Protein AF-A0A0H5Q488-F1 (afdb_monomer)

pLDDT: mean 72.68, std 21.48, range [20.7, 97.75]

Mean predicted aligned error: 10.8 Å

Foldseek 3Di:
DDDDPWQQQFDWAFKPDPPPCPPVPVFQVCLVLVLCVVVVHPVNPFAFPDKIKGKWAQPAFFWDWASAWAAWADWDKDAADAAADFDWAFDPPDPVRDTHTPPVDSDGDPDRCQQSRAIKIWTWGQHPLGIKIKIKTAHHNFRAKDAPDDHGDTDHTGHTGIGGPGHTIMMMMIDGSQQQKDFPGDGPDTDHTSDGGIGTDGPDD

Solv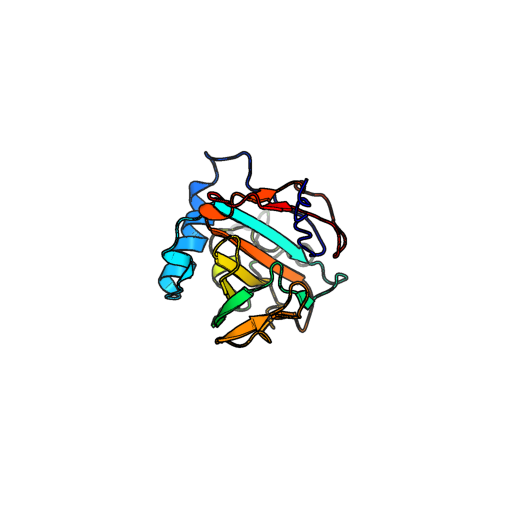ent-accessible surface area (backbone atoms only — not comparable to full-atom values): 11351 Å² total; per-residue (Å²): 144,80,84,84,79,78,47,62,32,46,53,52,33,30,27,49,59,77,80,84,47,93,82,77,47,74,54,62,56,48,51,49,42,50,44,31,44,74,70,68,42,77,72,50,75,54,65,70,61,55,58,41,41,26,51,36,54,65,88,52,82,51,64,42,42,30,59,56,40,28,36,23,75,40,48,51,78,44,88,43,54,77,54,65,51,68,64,64,43,75,44,87,90,46,93,81,70,48,62,44,68,54,92,89,60,83,47,74,58,96,48,91,55,55,64,76,38,19,20,30,36,40,38,29,30,46,29,94,46,38,47,38,38,40,30,48,30,24,35,41,90,25,40,57,69,47,73,67,46,54,59,76,41,74,43,55,57,63,39,72,34,30,35,42,84,54,55,31,34,38,36,39,38,39,36,29,43,54,15,42,68,48,72,71,50,45,64,86,42,76,40,55,58,70,40,66,38,35,37,60,56,47,75,84,123

Organism: NCBI:txid198431

Nearest PDB structures (foldseek):
  8err-assembly1_B  TM=1.640E-01  e=9.516E-01  Severe acute respiratory syndrome coronavirus 2
  4ktp-assembly1_B  TM=2.317E-01  e=6.496E+00  [Bacillus] selenitireducens MLS10
  7wp9-assembly1_C  TM=1.657E-01  e=5.838E+00  Severe acute respiratory syndrome coronavirus 2

Secondary structure (DSSP, 8-state):
---------B--S-EEE--S-TTTTTTHHHHHHHHHHHTT-GGGGS-EEEEEEEEE-TTS--EEE-SS-EEEEEEEEE---------EEE-TT-TT--EEE-TT--PPP--TTHHHHS-EEEEEEEETTEEEEEEEEEBTTB--EEE---TT-EE-TT-EEEEESSS-EEEEEEEEGGG-EEE---TT----TT-B-EEE--TT-

InterPro domains:
  IPR003817 Phosphatidylserine decarboxylase-related [PF02666] (52-198)
  IPR003817 Phosphatidylserine decarboxylase-related [PTHR10067] (55-197)

Radius of gyration: 18.46 Å; Cα contacts (8 Å, |Δi|>4): 484; chains: 1; bounding box: 44×33×68 Å

Structure (mmCIF, N/CA/C/O backbone):
data_AF-A0A0H5Q488-F1
#
_entry.id   AF-A0A0H5Q488-F1
#
loop_
_atom_site.group_PDB
_atom_site.id
_atom_site.type_symbol
_atom_site.label_atom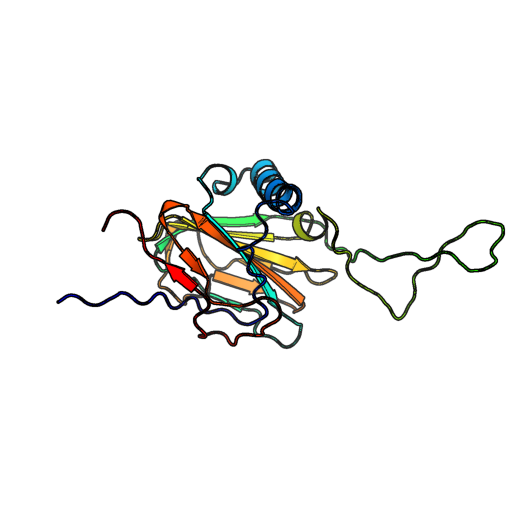_id
_atom_site.label_alt_id
_atom_site.label_comp_id
_atom_site.label_asym_id
_atom_site.label_entity_id
_atom_site.label_seq_id
_atom_site.pdbx_PDB_ins_code
_atom_site.Cartn_x
_atom_site.Cartn_y
_atom_site.Cartn_z
_atom_site.occupancy
_atom_site.B_iso_or_equiv
_atom_site.auth_seq_id
_atom_site.auth_comp_id
_atom_site.auth_asym_id
_atom_site.auth_atom_id
_atom_site.pdbx_PDB_model_num
ATOM 1 N N . MET A 1 1 ? -15.446 20.989 25.812 1.00 24.41 1 MET A N 1
ATOM 2 C CA . MET A 1 1 ? -14.009 21.108 25.487 1.00 24.41 1 MET A CA 1
ATOM 3 C C . MET A 1 1 ? -13.495 19.694 25.238 1.00 24.41 1 MET A C 1
ATOM 5 O O . MET A 1 1 ? -13.008 19.057 26.157 1.00 24.41 1 MET A O 1
ATOM 9 N N . PHE A 1 2 ? -13.768 19.142 24.051 1.00 20.70 2 PHE A N 1
ATOM 10 C CA . PHE A 1 2 ? -13.501 17.738 23.714 1.00 20.70 2 PHE A CA 1
ATOM 11 C C . PHE A 1 2 ? -12.394 17.661 22.657 1.00 20.70 2 PHE A C 1
ATOM 13 O O . PHE A 1 2 ? -12.350 18.470 21.735 1.00 20.70 2 PHE A O 1
ATOM 20 N N . PHE A 1 3 ? -11.462 16.740 22.887 1.00 21.50 3 PHE A N 1
ATOM 21 C CA . PHE A 1 3 ? -10.182 16.585 22.203 1.00 21.50 3 PHE A CA 1
ATOM 22 C C . PHE A 1 3 ? -10.328 16.334 20.695 1.00 21.50 3 PHE A C 1
ATOM 24 O O . PHE A 1 3 ? -11.016 15.405 20.280 1.00 21.50 3 PHE A O 1
ATOM 31 N N . LEU A 1 4 ? -9.600 17.125 19.895 1.00 23.78 4 LEU A N 1
ATOM 32 C CA . LEU A 1 4 ? -9.320 16.859 18.485 1.00 23.78 4 LEU A CA 1
ATOM 33 C C . LEU A 1 4 ? -8.676 15.471 18.348 1.00 23.78 4 LEU A C 1
ATOM 35 O O . LEU A 1 4 ? -7.582 15.243 18.868 1.00 23.78 4 LEU A O 1
ATOM 39 N N . SER A 1 5 ? -9.315 14.555 17.622 1.00 23.61 5 SER A N 1
ATOM 40 C CA . SER A 1 5 ? -8.691 13.290 17.241 1.00 23.61 5 SER A CA 1
ATOM 41 C C . SER A 1 5 ? -7.715 13.542 16.084 1.00 23.61 5 SER A C 1
ATOM 43 O O . SER A 1 5 ? -8.064 13.614 14.909 1.00 23.61 5 SER A O 1
ATOM 45 N N . SER A 1 6 ? -6.444 13.747 16.420 1.00 23.75 6 SER A N 1
ATOM 46 C CA . SER A 1 6 ? -5.366 13.889 15.446 1.00 23.75 6 SER A CA 1
ATOM 47 C C . SER A 1 6 ? -5.153 12.569 14.692 1.00 23.75 6 SER A C 1
ATOM 49 O O . SER A 1 6 ? -4.763 11.537 15.243 1.00 23.75 6 SER A O 1
ATOM 51 N N . LEU A 1 7 ? -5.414 12.587 13.384 1.00 34.00 7 LEU A N 1
ATOM 52 C CA . LEU A 1 7 ? -5.139 11.461 12.499 1.00 34.00 7 LEU A CA 1
ATOM 53 C C . LEU A 1 7 ? -3.638 11.380 12.171 1.00 34.00 7 LEU A C 1
ATOM 55 O O . LEU A 1 7 ? -3.122 12.099 11.330 1.00 34.00 7 LEU A O 1
ATOM 59 N N . PHE A 1 8 ? -2.927 10.470 12.828 1.00 27.81 8 PHE A N 1
ATOM 60 C CA . PHE A 1 8 ? -1.560 10.045 12.472 1.00 27.81 8 PHE A CA 1
ATOM 61 C C . PHE A 1 8 ? -1.525 8.975 11.356 1.00 27.81 8 PHE A C 1
ATOM 63 O O . PHE A 1 8 ? -1.484 7.800 11.685 1.00 27.81 8 PHE A O 1
ATOM 70 N N . LEU A 1 9 ? -1.598 9.292 10.064 1.00 29.55 9 LEU A N 1
ATOM 71 C CA . LEU A 1 9 ? -1.283 8.266 9.048 1.00 29.55 9 LEU A CA 1
ATOM 72 C C . LEU A 1 9 ? 0.229 7.980 9.081 1.00 29.55 9 LEU A C 1
ATOM 74 O O . LEU A 1 9 ? 1.002 8.929 8.997 1.00 29.55 9 LEU A O 1
ATOM 78 N N . SER A 1 10 ? 0.637 6.718 9.239 1.00 26.69 10 SER A N 1
ATOM 79 C CA . SER A 1 10 ? 2.032 6.295 9.438 1.00 26.69 10 SER A CA 1
ATOM 80 C C . SER A 1 10 ? 2.568 5.514 8.232 1.00 26.69 10 SER A C 1
ATOM 82 O O . SER A 1 10 ? 2.325 4.314 8.155 1.00 26.69 10 SER A O 1
ATOM 84 N N . VAL A 1 11 ? 3.312 6.142 7.312 1.00 29.33 11 VAL A N 1
ATOM 85 C CA . VAL A 1 11 ? 4.014 5.430 6.214 1.00 29.33 11 VAL A CA 1
ATOM 86 C C . VAL A 1 11 ? 5.300 6.189 5.812 1.00 29.33 11 VAL A C 1
ATOM 88 O O . VAL A 1 11 ? 5.336 7.412 5.943 1.00 29.33 11 VAL A O 1
ATOM 91 N N . PHE A 1 12 ? 6.358 5.462 5.409 1.00 31.30 12 PHE A N 1
ATOM 92 C CA . PHE A 1 12 ? 7.650 5.982 4.916 1.00 31.30 12 PHE A CA 1
ATOM 93 C C . PHE A 1 12 ? 7.558 6.347 3.406 1.00 31.30 12 PHE A C 1
ATOM 95 O O . PHE A 1 12 ? 6.913 5.631 2.653 1.00 31.30 12 PHE A O 1
ATOM 102 N N . SER A 1 13 ? 8.265 7.399 2.980 1.00 30.00 13 SER A N 1
ATOM 103 C CA . SER A 1 13 ? 8.618 7.818 1.609 1.00 30.00 13 SER A CA 1
ATOM 104 C C . SER A 1 13 ? 7.598 8.589 0.729 1.00 30.00 13 SER A C 1
ATOM 106 O O . SER A 1 13 ? 6.406 8.709 1.024 1.00 30.00 13 SER A O 1
ATOM 108 N N . CYS A 1 14 ? 8.192 9.239 -0.286 1.00 27.12 14 CYS A N 1
ATOM 109 C CA . CYS A 1 14 ? 7.763 10.302 -1.202 1.00 27.12 14 CYS A CA 1
ATOM 110 C C . CYS A 1 14 ? 6.257 10.391 -1.429 1.00 27.12 14 CYS A C 1
ATOM 112 O O . CYS A 1 14 ? 5.669 9.499 -2.027 1.00 27.12 14 CYS A O 1
ATOM 114 N N . VAL A 1 15 ? 5.638 11.494 -0.997 1.00 29.69 15 VAL A N 1
ATOM 115 C CA . VAL A 1 15 ? 4.202 11.679 -1.211 1.00 29.69 15 VAL A CA 1
ATOM 116 C C . VAL A 1 15 ? 3.940 12.457 -2.483 1.00 29.69 15 VAL A C 1
ATOM 118 O O . VAL A 1 15 ? 4.006 13.683 -2.477 1.00 29.69 15 VAL A O 1
ATOM 121 N N . LEU A 1 16 ? 3.537 11.783 -3.555 1.00 32.12 16 LEU A N 1
ATOM 122 C CA . LEU A 1 16 ? 2.935 12.465 -4.698 1.00 32.12 16 LEU A CA 1
ATOM 123 C C . LEU A 1 16 ? 1.525 12.934 -4.305 1.00 32.12 16 LEU A C 1
ATOM 125 O O . LEU A 1 16 ? 0.539 12.202 -4.357 1.00 32.12 16 LEU A O 1
ATOM 129 N N . LEU A 1 17 ? 1.427 14.189 -3.851 1.00 30.36 17 LEU A N 1
ATOM 130 C CA . LEU A 1 17 ? 0.141 14.824 -3.572 1.00 30.36 17 LEU A CA 1
ATOM 131 C C . LEU A 1 17 ? -0.586 15.151 -4.877 1.00 30.36 17 LEU A C 1
ATOM 133 O O . LEU A 1 17 ? -0.299 16.150 -5.541 1.00 30.36 17 LEU A O 1
ATOM 137 N N . PHE A 1 18 ? -1.627 14.388 -5.187 1.00 35.78 18 PHE A N 1
ATOM 138 C CA . PHE A 1 18 ? -2.555 14.681 -6.280 1.00 35.78 18 PHE A CA 1
ATOM 139 C C . PHE A 1 18 ? -3.565 15.777 -5.911 1.00 35.78 18 PHE A C 1
ATOM 141 O O . PHE A 1 18 ? -4.774 15.603 -6.047 1.00 35.78 18 PHE A O 1
ATOM 148 N N . ARG A 1 19 ? -3.092 16.922 -5.402 1.00 26.05 19 ARG A N 1
ATOM 149 C CA . ARG A 1 19 ? -3.978 17.971 -4.865 1.00 26.05 19 ARG A CA 1
ATOM 150 C C . ARG A 1 19 ? -4.041 19.275 -5.662 1.00 26.05 19 ARG A C 1
ATOM 152 O O . ARG A 1 19 ? -4.721 20.192 -5.221 1.00 26.05 19 ARG A O 1
ATOM 159 N N . ALA A 1 20 ? -3.424 19.363 -6.844 1.00 22.80 20 ALA A N 1
ATOM 160 C CA . ALA A 1 20 ? -3.440 20.612 -7.622 1.00 22.80 20 ALA A CA 1
ATOM 161 C C . ALA A 1 20 ? -3.495 20.473 -9.157 1.00 22.80 20 ALA A C 1
ATOM 163 O O . ALA A 1 20 ? -3.152 21.420 -9.858 1.00 22.80 20 ALA A O 1
ATOM 164 N N . LEU A 1 21 ? -3.940 19.343 -9.718 1.00 23.78 21 LEU A N 1
ATOM 165 C CA . LEU A 1 21 ? -4.041 19.205 -11.180 1.00 23.78 21 LEU A CA 1
ATOM 166 C C . LEU A 1 21 ? -5.320 18.504 -11.640 1.00 23.78 21 LEU A C 1
ATOM 168 O O . LEU A 1 21 ? -5.279 17.539 -12.396 1.00 23.78 21 LEU A O 1
ATOM 172 N N . TYR A 1 22 ? -6.472 19.056 -11.256 1.00 27.47 22 TYR A N 1
ATOM 173 C CA . TYR A 1 22 ? -7.802 18.632 -11.725 1.00 27.47 22 TYR A CA 1
ATOM 174 C C . TYR A 1 22 ? -7.916 18.517 -13.270 1.00 27.47 22 TYR A C 1
ATOM 176 O O . TYR A 1 22 ? -8.850 17.910 -13.771 1.00 27.47 22 TYR A O 1
ATOM 184 N N . PHE A 1 23 ? -6.954 19.055 -14.037 1.00 22.61 23 PHE A N 1
ATOM 185 C CA . PHE A 1 23 ? -6.957 19.067 -15.503 1.00 22.61 23 PHE A CA 1
ATOM 186 C C . PHE A 1 23 ? -6.014 18.058 -16.200 1.00 22.61 23 PHE A C 1
ATOM 188 O O . PHE A 1 23 ? -6.245 17.720 -17.356 1.00 22.61 23 PHE A O 1
ATOM 195 N N . ARG A 1 24 ? -4.968 17.533 -15.538 1.00 24.86 24 ARG A N 1
ATOM 196 C CA . ARG A 1 24 ? -4.054 16.509 -16.126 1.00 24.86 24 ARG A CA 1
ATOM 197 C C . ARG A 1 24 ? -4.312 15.102 -15.571 1.00 24.86 24 ARG A C 1
ATOM 199 O O . ARG A 1 24 ? -3.727 14.134 -16.042 1.00 24.86 24 ARG A O 1
ATOM 206 N N . LEU A 1 25 ? -5.221 15.009 -14.598 1.00 34.25 25 LEU A N 1
ATOM 207 C CA . LEU A 1 25 ? -5.552 13.832 -13.791 1.00 34.25 25 LEU A CA 1
ATOM 208 C C . LEU A 1 25 ? -6.565 12.855 -14.421 1.00 34.25 25 LEU A C 1
ATOM 210 O O . LEU A 1 25 ? -6.804 11.795 -13.852 1.00 34.25 25 LEU A O 1
ATOM 214 N N . ASN A 1 26 ? -7.119 13.144 -15.602 1.00 33.56 26 ASN A N 1
ATOM 215 C CA . ASN A 1 26 ? -8.151 12.294 -16.216 1.00 33.56 26 ASN A CA 1
ATOM 216 C C . ASN A 1 26 ? -7.654 10.952 -16.786 1.00 33.56 26 ASN A C 1
ATOM 218 O O . ASN A 1 26 ? -8.478 10.181 -17.252 1.00 33.56 26 ASN A O 1
ATOM 222 N N . ARG A 1 27 ? -6.351 10.639 -16.803 1.00 35.88 27 ARG A N 1
ATOM 223 C CA . ARG A 1 27 ? -5.883 9.333 -17.317 1.00 35.88 27 ARG A CA 1
ATOM 224 C C . ARG A 1 27 ? -5.583 8.329 -16.208 1.00 35.88 27 ARG A C 1
ATOM 226 O O . ARG A 1 27 ? -6.229 7.294 -16.159 1.00 35.88 27 ARG A O 1
ATOM 233 N N . HIS A 1 28 ? -4.680 8.628 -15.278 1.00 42.34 28 HIS A N 1
ATOM 234 C CA . HIS A 1 28 ? -4.239 7.639 -14.279 1.00 42.34 28 HIS A CA 1
ATOM 235 C C . HIS A 1 28 ? -5.328 7.248 -13.264 1.00 42.34 28 HIS A C 1
ATOM 237 O O . HIS A 1 28 ? -5.434 6.080 -12.912 1.00 42.34 28 HIS A O 1
ATOM 243 N N . VAL A 1 29 ? -6.194 8.184 -12.853 1.00 47.06 29 VAL A N 1
ATOM 244 C CA . VAL A 1 29 ? -7.329 7.875 -11.958 1.00 47.06 29 VAL A CA 1
ATOM 245 C C . VAL A 1 29 ? -8.403 7.062 -12.676 1.00 47.06 29 VAL A C 1
ATOM 247 O O . VAL A 1 29 ? -8.980 6.163 -12.069 1.00 47.06 29 VAL A O 1
ATOM 250 N N . CYS A 1 30 ? -8.642 7.333 -13.964 1.00 44.22 30 CYS A N 1
ATOM 251 C CA . CYS A 1 30 ? -9.503 6.486 -14.785 1.00 44.22 30 CYS A CA 1
ATOM 252 C C . CYS A 1 30 ? -8.921 5.078 -14.877 1.00 44.22 30 CYS A C 1
ATOM 254 O O . CYS A 1 30 ? -9.634 4.142 -14.577 1.00 44.22 30 CYS A O 1
ATOM 256 N N . HIS A 1 31 ? -7.617 4.918 -15.119 1.00 55.94 31 HIS A N 1
ATOM 257 C CA . HIS A 1 31 ? -6.995 3.591 -15.149 1.00 55.94 31 HIS A CA 1
ATOM 258 C C . HIS A 1 31 ? -7.022 2.857 -13.802 1.00 55.94 31 HIS A C 1
ATOM 260 O O . HIS A 1 31 ? -7.235 1.648 -13.800 1.00 55.94 31 HIS A O 1
ATOM 266 N N . LEU A 1 32 ? -6.876 3.551 -12.665 1.00 59.91 32 LEU A N 1
ATOM 267 C CA . LEU A 1 32 ? -7.067 2.938 -11.347 1.00 59.91 32 LEU A CA 1
ATOM 268 C C . LEU A 1 32 ? -8.525 2.504 -11.158 1.00 59.91 32 LEU A C 1
ATOM 270 O O . LEU A 1 32 ? -8.770 1.365 -10.784 1.00 59.91 32 LEU A O 1
ATOM 274 N N . ALA A 1 33 ? -9.495 3.378 -11.434 1.00 59.56 33 ALA A N 1
ATOM 275 C CA . ALA A 1 33 ? -10.915 3.050 -11.319 1.00 59.56 33 ALA A CA 1
ATOM 276 C C . ALA A 1 33 ? -11.326 1.923 -12.283 1.00 59.56 33 ALA A C 1
ATOM 278 O O . ALA A 1 33 ? -12.043 1.015 -11.875 1.00 59.56 33 ALA A O 1
ATOM 279 N N . ASP A 1 34 ? -10.820 1.935 -13.515 1.00 58.56 34 ASP A N 1
ATOM 280 C CA . ASP A 1 34 ? -11.044 0.922 -14.547 1.00 58.56 34 ASP A CA 1
ATOM 281 C C . ASP A 1 34 ? -10.389 -0.408 -14.160 1.00 58.56 34 ASP A C 1
ATOM 283 O O . ASP A 1 34 ? -11.016 -1.455 -14.296 1.00 58.56 34 ASP A O 1
ATOM 287 N N . SER A 1 35 ? -9.166 -0.387 -13.614 1.00 63.53 35 SER A N 1
ATOM 288 C CA . SER A 1 35 ? -8.490 -1.577 -13.079 1.00 63.53 35 SER A CA 1
ATOM 289 C C . SER A 1 35 ? -9.260 -2.149 -11.896 1.00 63.53 35 SER A C 1
ATOM 291 O O . SER A 1 35 ? -9.555 -3.337 -11.866 1.00 63.53 35 SER A O 1
ATOM 293 N N . LEU A 1 36 ? -9.646 -1.305 -10.940 1.00 65.88 36 LEU A N 1
ATOM 294 C CA . LEU A 1 36 ? -10.456 -1.684 -9.786 1.00 65.88 36 LEU A CA 1
ATOM 295 C C . LEU A 1 36 ? -11.827 -2.232 -10.204 1.00 65.88 36 LEU A C 1
ATOM 297 O O . LEU A 1 36 ? -12.353 -3.135 -9.547 1.00 65.88 36 LEU A O 1
ATOM 301 N N . HIS A 1 37 ? -12.408 -1.697 -11.280 1.00 61.72 37 HIS A N 1
ATOM 302 C CA . HIS A 1 37 ? -13.666 -2.161 -11.853 1.00 61.72 37 HIS A CA 1
ATOM 303 C C . HIS A 1 37 ? -13.495 -3.517 -12.549 1.00 61.72 37 HIS A C 1
ATOM 305 O O . HIS A 1 37 ? -14.277 -4.434 -12.296 1.00 61.72 37 HIS A O 1
ATOM 311 N N . ALA A 1 38 ? -12.441 -3.680 -13.354 1.00 60.44 38 ALA A N 1
ATOM 312 C CA . ALA A 1 38 ? -12.072 -4.944 -13.990 1.00 60.44 38 ALA A CA 1
ATOM 313 C C . ALA A 1 38 ? -11.799 -6.042 -12.948 1.00 60.44 38 ALA A C 1
ATOM 315 O O . ALA A 1 38 ? -12.270 -7.172 -13.091 1.00 60.44 38 ALA A O 1
ATOM 316 N N . ASP A 1 39 ? -11.147 -5.677 -11.845 1.00 63.28 39 ASP A N 1
ATOM 317 C CA . ASP A 1 39 ? -10.852 -6.555 -10.714 1.00 63.28 39 ASP A CA 1
ATOM 318 C C . ASP A 1 39 ? -12.083 -6.819 -9.821 1.00 63.28 39 ASP A C 1
ATOM 320 O O . ASP A 1 39 ? -11.984 -7.576 -8.850 1.00 63.28 39 ASP A O 1
ATOM 324 N N . ARG A 1 40 ? -13.252 -6.234 -10.141 1.00 62.97 40 ARG A N 1
ATOM 325 C CA . ARG A 1 40 ? -14.534 -6.345 -9.410 1.00 62.97 40 ARG A CA 1
ATOM 326 C C . ARG A 1 40 ? -14.430 -5.975 -7.928 1.00 62.97 40 ARG A C 1
ATOM 328 O O . ARG A 1 40 ? -14.973 -6.661 -7.065 1.00 62.97 40 ARG A O 1
ATOM 335 N N . THR A 1 41 ? -13.680 -4.925 -7.627 1.00 60.91 41 THR A N 1
ATOM 336 C CA . THR A 1 41 ? -13.461 -4.447 -6.255 1.00 60.91 41 THR A CA 1
ATOM 337 C C . THR A 1 41 ? -14.615 -3.555 -5.795 1.00 60.91 41 THR A C 1
ATOM 339 O O . THR A 1 41 ? -15.201 -2.823 -6.597 1.00 60.91 41 THR A O 1
ATOM 342 N N . GLU A 1 42 ? -14.912 -3.538 -4.491 1.00 58.41 42 GLU A N 1
ATOM 343 C CA . GLU A 1 42 ? -15.874 -2.565 -3.946 1.00 58.41 42 GLU A CA 1
ATOM 344 C C . GLU A 1 42 ? -15.345 -1.118 -4.025 1.00 58.41 42 GLU A C 1
ATOM 346 O O . GLU A 1 42 ? -16.116 -0.166 -3.906 1.00 58.41 42 GLU A O 1
ATOM 351 N N . VAL A 1 43 ? -14.041 -0.936 -4.271 1.00 55.91 43 VAL A N 1
ATOM 352 C CA . VAL A 1 43 ? -13.390 0.375 -4.433 1.00 55.91 43 VAL A CA 1
ATOM 353 C C . VAL A 1 43 ? -13.857 1.118 -5.677 1.00 55.91 43 VAL A C 1
ATOM 355 O O . VAL A 1 43 ? -13.959 2.342 -5.652 1.00 55.91 43 VAL A O 1
ATOM 358 N N . ALA A 1 44 ? -14.241 0.396 -6.730 1.00 51.81 44 ALA A N 1
ATOM 359 C CA . ALA A 1 44 ? -14.734 0.998 -7.965 1.00 51.81 44 ALA A CA 1
ATOM 360 C C . ALA A 1 44 ? -16.086 1.724 -7.813 1.00 51.81 44 ALA A C 1
ATOM 362 O O . ALA A 1 44 ? -16.481 2.468 -8.709 1.00 51.81 44 ALA A O 1
ATOM 363 N N . VAL A 1 45 ? -16.819 1.497 -6.714 1.00 50.03 45 VAL A N 1
ATOM 364 C CA . VAL A 1 45 ? -18.229 1.906 -6.582 1.00 50.03 45 VAL A CA 1
ATOM 365 C C . VAL A 1 45 ? -18.505 2.954 -5.502 1.00 50.03 45 VAL A C 1
ATOM 367 O O . VAL A 1 45 ? -19.635 3.436 -5.430 1.00 50.03 45 VAL A O 1
ATOM 370 N N . PHE A 1 46 ? -17.527 3.357 -4.680 1.00 60.84 46 PHE A N 1
ATOM 371 C CA . PHE A 1 46 ? -17.742 4.412 -3.677 1.00 60.84 46 PHE A CA 1
ATOM 372 C C . PHE A 1 46 ? -17.142 5.768 -4.092 1.00 60.84 46 PHE A C 1
ATOM 374 O O . PHE A 1 46 ? -16.100 5.815 -4.744 1.00 60.84 46 PHE A O 1
ATOM 381 N N . PRO A 1 47 ? -17.788 6.902 -3.744 1.00 56.69 47 PRO A N 1
ATOM 382 C CA . PRO A 1 47 ? -17.371 8.223 -4.205 1.00 56.69 47 PRO A CA 1
ATOM 383 C C . PRO A 1 47 ? -15.990 8.586 -3.652 1.00 56.69 47 PRO A C 1
ATOM 385 O O . PRO A 1 47 ? -15.827 8.810 -2.452 1.00 56.69 47 PRO A O 1
ATOM 388 N N . LEU A 1 48 ? -15.000 8.678 -4.539 1.00 59.88 48 LEU A N 1
ATOM 389 C CA . LEU A 1 48 ? -13.611 8.956 -4.182 1.00 59.88 48 LEU A CA 1
ATOM 390 C C . LEU A 1 48 ? -13.396 10.441 -3.857 1.00 59.88 48 LEU A C 1
ATOM 392 O O . LEU A 1 48 ? -13.896 11.325 -4.567 1.00 59.88 48 LEU A O 1
ATOM 396 N N . LEU A 1 49 ? -12.646 10.714 -2.784 1.00 56.34 49 LEU A N 1
ATOM 397 C CA . LEU A 1 49 ? -12.131 12.051 -2.471 1.00 56.34 49 LEU A CA 1
ATOM 398 C C . LEU A 1 49 ? -10.840 12.350 -3.234 1.00 56.34 49 LEU A C 1
ATOM 400 O O . LEU A 1 49 ? -10.652 13.455 -3.735 1.00 56.34 49 LEU A O 1
ATOM 404 N N . GLY A 1 50 ? -9.942 11.366 -3.258 1.00 61.19 50 GLY A N 1
ATOM 405 C CA . GLY A 1 50 ? -8.579 11.477 -3.759 1.00 61.19 50 GLY A CA 1
ATOM 406 C C . GLY A 1 50 ? -7.745 10.257 -3.368 1.00 61.19 50 GLY A C 1
ATOM 407 O O . GLY A 1 50 ? -8.174 9.444 -2.542 1.00 61.19 50 GLY A O 1
ATOM 408 N N . ALA A 1 51 ? -6.563 10.154 -3.971 1.00 62.88 51 ALA A N 1
ATOM 409 C CA . ALA A 1 51 ? -5.592 9.104 -3.707 1.00 62.88 51 ALA A CA 1
ATOM 410 C C . ALA A 1 51 ? -4.233 9.697 -3.316 1.00 62.88 51 ALA A C 1
ATOM 412 O O . ALA A 1 51 ? -3.910 10.831 -3.685 1.00 62.88 51 ALA A O 1
ATOM 413 N N . VAL A 1 52 ? -3.464 8.931 -2.554 1.00 69.31 52 VAL A N 1
ATOM 414 C CA . VAL A 1 52 ? -2.073 9.227 -2.216 1.00 69.31 52 VAL A CA 1
ATOM 415 C C . VAL A 1 52 ? -1.233 8.047 -2.654 1.00 69.31 52 VAL A C 1
ATOM 417 O O . VAL A 1 52 ? -1.581 6.918 -2.326 1.00 69.31 52 VAL A O 1
ATOM 420 N N . ASP A 1 53 ? -0.160 8.329 -3.376 1.00 70.19 53 ASP A N 1
ATOM 421 C CA . ASP A 1 53 ? 0.809 7.338 -3.820 1.00 70.19 53 ASP A CA 1
ATOM 422 C C . ASP A 1 53 ? 2.133 7.522 -3.063 1.00 70.19 53 ASP A C 1
ATOM 424 O O . ASP A 1 53 ? 2.546 8.658 -2.781 1.00 70.19 53 ASP A O 1
ATOM 428 N N . HIS A 1 54 ? 2.743 6.396 -2.701 1.00 69.88 54 HIS A N 1
ATOM 429 C CA . HIS A 1 54 ? 3.960 6.284 -1.915 1.00 69.88 54 HIS A CA 1
ATOM 430 C C . HIS A 1 54 ? 4.892 5.232 -2.505 1.00 69.88 54 HIS A C 1
ATOM 432 O O . HIS A 1 54 ? 4.620 4.036 -2.406 1.00 69.88 54 HIS A O 1
ATOM 438 N N . PHE A 1 55 ? 6.045 5.691 -2.978 1.00 77.44 55 PHE A N 1
ATOM 439 C CA . PHE A 1 55 ? 7.107 4.829 -3.480 1.00 77.44 55 PHE A CA 1
ATOM 440 C C . PHE A 1 55 ? 8.078 4.434 -2.366 1.00 77.44 55 PHE A C 1
ATOM 442 O O . PHE A 1 55 ? 8.691 5.303 -1.739 1.00 77.44 55 PHE A O 1
ATOM 449 N N . LEU A 1 56 ? 8.269 3.136 -2.145 1.00 71.31 56 LEU A N 1
ATOM 450 C CA . LEU A 1 56 ? 9.257 2.579 -1.223 1.00 71.31 56 LEU A CA 1
ATOM 451 C C . LEU A 1 56 ? 10.499 2.125 -1.988 1.00 71.31 56 LEU A C 1
ATOM 453 O O . LEU A 1 56 ? 10.471 1.132 -2.717 1.00 71.31 56 LEU A O 1
ATOM 457 N N . ASN A 1 57 ? 11.625 2.791 -1.743 1.00 77.12 57 ASN A N 1
ATOM 458 C CA . ASN A 1 57 ? 12.911 2.371 -2.275 1.00 77.12 57 ASN A CA 1
ATOM 459 C C . ASN A 1 57 ? 13.369 1.064 -1.606 1.00 77.12 57 ASN A C 1
ATOM 461 O O . ASN A 1 57 ? 12.981 0.713 -0.495 1.00 77.12 57 ASN A O 1
ATOM 465 N N . THR A 1 58 ? 14.268 0.348 -2.267 1.00 77.62 58 THR A N 1
ATOM 466 C CA . THR A 1 58 ? 14.899 -0.898 -1.810 1.00 77.62 58 THR A CA 1
ATOM 467 C C . THR A 1 58 ? 15.397 -0.883 -0.359 1.00 77.62 58 THR A C 1
ATOM 469 O O . THR A 1 58 ? 15.319 -1.907 0.313 1.00 77.62 58 THR A O 1
ATOM 472 N N . THR A 1 59 ? 15.873 0.258 0.145 1.00 80.69 59 THR A N 1
ATOM 473 C CA . THR A 1 59 ? 16.393 0.414 1.515 1.00 80.69 59 THR A CA 1
ATOM 474 C C . THR A 1 59 ? 15.341 0.786 2.560 1.00 80.69 59 THR A C 1
ATOM 476 O O . THR A 1 59 ? 15.675 0.868 3.742 1.00 80.69 59 THR A O 1
ATOM 479 N N . ASP A 1 60 ? 14.102 1.042 2.145 1.00 82.31 60 ASP A N 1
ATOM 480 C CA . ASP A 1 60 ? 13.035 1.493 3.036 1.00 82.31 60 ASP A CA 1
ATOM 481 C C . ASP A 1 60 ? 12.397 0.334 3.815 1.00 82.31 60 ASP A C 1
ATOM 483 O O . ASP A 1 60 ? 12.711 -0.845 3.642 1.00 82.31 60 ASP A O 1
ATOM 487 N N . TYR A 1 61 ? 11.494 0.675 4.731 1.00 85.62 61 TYR A N 1
ATOM 488 C CA . TYR A 1 61 ? 10.731 -0.304 5.493 1.00 85.62 61 TYR A CA 1
ATOM 489 C C . TYR A 1 61 ? 9.549 -0.835 4.670 1.00 85.62 61 TYR A C 1
ATOM 491 O O . TYR A 1 61 ? 8.577 -0.124 4.430 1.00 85.62 61 TYR A O 1
ATOM 499 N N . HIS A 1 62 ? 9.618 -2.112 4.288 1.00 88.19 62 HIS A N 1
ATOM 500 C CA . HIS A 1 62 ? 8.689 -2.771 3.354 1.00 88.19 62 HIS A CA 1
ATOM 501 C C . HIS A 1 62 ? 7.488 -3.463 4.010 1.00 88.19 62 HIS A C 1
ATOM 503 O O . HIS A 1 62 ? 6.913 -4.395 3.447 1.00 88.19 62 HIS A O 1
ATOM 509 N N . ARG A 1 63 ? 7.091 -3.038 5.213 1.00 89.56 63 ARG A N 1
ATOM 510 C CA . ARG A 1 63 ? 5.861 -3.518 5.862 1.00 89.56 63 ARG A CA 1
ATOM 511 C C . ARG A 1 63 ? 4.874 -2.376 6.011 1.00 89.56 63 ARG A C 1
ATOM 513 O O . ARG A 1 63 ? 5.234 -1.234 6.296 1.00 89.56 63 ARG A O 1
ATOM 520 N N . GLN A 1 64 ? 3.611 -2.706 5.820 1.00 90.56 64 GLN A N 1
ATOM 521 C CA . GLN A 1 64 ? 2.521 -1.756 5.748 1.00 90.56 64 GLN A CA 1
ATOM 522 C C . GLN A 1 64 ? 1.600 -1.961 6.933 1.00 90.56 64 GLN A C 1
ATOM 524 O O . GLN A 1 64 ? 1.305 -3.084 7.344 1.00 90.56 64 GLN A O 1
ATOM 529 N N . HIS A 1 65 ? 1.121 -0.845 7.462 1.00 92.56 65 HIS A N 1
ATOM 530 C CA . HIS A 1 65 ? 0.307 -0.819 8.662 1.00 92.56 65 HIS A CA 1
ATOM 531 C C . HIS A 1 65 ? -1.015 -0.108 8.395 1.00 92.56 65 HIS A C 1
ATOM 533 O O . HIS A 1 65 ? -1.101 0.779 7.544 1.00 92.56 65 HIS A O 1
ATOM 539 N N . ALA A 1 66 ? -2.050 -0.491 9.137 1.00 93.56 66 ALA A N 1
ATOM 540 C CA . ALA A 1 66 ? -3.388 0.048 9.026 1.00 93.56 66 ALA A CA 1
ATOM 541 C C . ALA A 1 66 ? -3.358 1.569 9.278 1.00 93.56 66 ALA A C 1
ATOM 543 O O . ALA A 1 66 ? -3.079 2.000 10.404 1.00 93.56 66 ALA A O 1
ATOM 544 N N . PRO A 1 67 ? -3.673 2.404 8.269 1.00 90.62 67 PRO A N 1
ATOM 545 C CA . PRO A 1 67 ? -3.625 3.862 8.404 1.00 90.62 67 PRO A CA 1
ATOM 546 C C . PRO A 1 67 ? -4.722 4.387 9.344 1.00 90.62 67 PRO A C 1
ATOM 548 O O . PRO A 1 67 ? -4.605 5.463 9.941 1.00 90.62 67 PRO A O 1
ATOM 551 N N . VAL A 1 68 ? -5.792 3.605 9.488 1.00 93.06 68 VAL A N 1
ATOM 552 C CA . VAL A 1 68 ? -6.961 3.872 10.318 1.00 93.06 68 VAL A CA 1
ATOM 553 C C . VAL A 1 68 ? -7.393 2.594 11.027 1.00 93.06 68 VAL A C 1
ATOM 555 O O . VAL A 1 68 ? -7.217 1.498 10.503 1.00 93.06 68 VAL A O 1
ATOM 558 N N . GLY A 1 69 ? -7.992 2.741 12.207 1.00 95.38 69 GLY A N 1
ATOM 559 C CA . GLY A 1 69 ? -8.668 1.630 12.872 1.00 95.38 69 GLY A CA 1
ATOM 560 C C . GLY A 1 69 ? -10.048 1.397 12.260 1.00 95.38 69 GLY A C 1
ATOM 561 O O . GLY A 1 69 ? -10.729 2.355 11.878 1.00 95.38 69 GLY A O 1
ATOM 562 N N . GLY A 1 70 ? -10.478 0.143 12.174 1.00 96.44 70 GLY A N 1
ATOM 563 C CA . GLY A 1 70 ? -11.765 -0.199 11.578 1.00 96.44 70 GLY A CA 1
ATOM 564 C C . GLY A 1 70 ? -11.898 -1.671 11.218 1.00 96.44 70 GLY A C 1
ATOM 565 O O . GLY A 1 70 ? -11.016 -2.479 11.500 1.00 96.44 70 GLY A O 1
ATOM 566 N N . LYS A 1 71 ? -13.022 -2.021 10.593 1.00 97.75 71 LYS A N 1
ATOM 567 C CA . LYS A 1 71 ? -13.300 -3.389 10.150 1.00 97.75 71 LYS A CA 1
ATOM 568 C C . LYS A 1 71 ? -12.791 -3.598 8.729 1.00 97.75 71 LYS A C 1
ATOM 570 O O . LYS A 1 71 ? -13.141 -2.828 7.839 1.00 97.75 71 LYS A O 1
ATOM 575 N N . VAL A 1 72 ? -12.030 -4.661 8.498 1.00 97.31 72 VAL A N 1
ATOM 576 C CA . VAL A 1 72 ? -11.605 -5.069 7.155 1.00 97.31 72 VAL A CA 1
ATOM 577 C C . VAL A 1 72 ? -12.813 -5.642 6.413 1.00 97.31 72 VAL A C 1
ATOM 579 O O . VAL A 1 72 ? -13.370 -6.667 6.817 1.00 97.31 72 VAL A O 1
ATOM 582 N N . ILE A 1 73 ? -13.243 -4.985 5.339 1.00 95.56 73 ILE A N 1
ATOM 583 C CA . ILE A 1 73 ? -14.404 -5.392 4.528 1.00 95.56 73 ILE A CA 1
ATOM 584 C C . ILE A 1 73 ? -13.999 -6.088 3.223 1.00 95.56 73 ILE A C 1
ATOM 586 O O . ILE A 1 73 ? -14.733 -6.949 2.733 1.00 95.56 73 ILE A O 1
ATOM 590 N N . GLU A 1 74 ? -12.791 -5.822 2.730 1.00 94.31 74 GLU A N 1
ATOM 591 C CA . GLU A 1 74 ? -12.172 -6.536 1.613 1.00 94.31 74 GLU A CA 1
ATOM 592 C C . GLU A 1 74 ? -10.688 -6.754 1.924 1.00 94.31 74 GLU A C 1
ATOM 594 O O . GLU A 1 74 ? -10.035 -5.880 2.493 1.00 94.31 74 GLU A O 1
ATOM 599 N N . SER A 1 75 ? -10.182 -7.946 1.618 1.00 95.19 75 SER A N 1
ATOM 600 C CA . SER A 1 75 ? -8.763 -8.278 1.710 1.00 95.19 75 SER A CA 1
ATOM 601 C C . SER A 1 75 ? -8.454 -9.391 0.721 1.00 95.19 75 SER A C 1
ATOM 603 O O . SER A 1 75 ? -9.076 -10.455 0.809 1.00 95.19 75 SER A O 1
ATOM 605 N N . ARG A 1 76 ? -7.560 -9.139 -0.236 1.00 93.31 76 ARG A N 1
ATOM 606 C CA . ARG A 1 76 ? -7.094 -10.141 -1.201 1.00 93.31 76 ARG A CA 1
ATOM 607 C C . ARG A 1 76 ? -5.852 -9.685 -1.948 1.00 93.31 76 ARG A C 1
ATOM 609 O O . ARG A 1 76 ? -5.573 -8.496 -2.057 1.00 93.31 76 ARG A O 1
ATOM 616 N N . GLU A 1 77 ? -5.176 -10.657 -2.532 1.00 91.31 77 GLU A N 1
ATOM 617 C CA . GLU A 1 77 ? -4.144 -10.452 -3.539 1.00 91.31 77 GLU A CA 1
ATOM 618 C C . GLU A 1 77 ? -4.781 -10.538 -4.930 1.00 91.31 77 GLU A C 1
ATOM 620 O O . GLU A 1 77 ? -5.619 -11.402 -5.205 1.00 91.31 77 GLU A O 1
ATOM 625 N N . ILE A 1 78 ? -4.402 -9.613 -5.801 1.00 88.62 78 ILE A N 1
ATOM 626 C CA . ILE A 1 78 ? -4.800 -9.541 -7.200 1.00 88.62 78 ILE A CA 1
ATOM 627 C C . ILE A 1 78 ? -3.562 -9.902 -8.012 1.00 88.62 78 ILE A C 1
ATOM 629 O O . ILE A 1 78 ? -2.542 -9.211 -7.974 1.00 88.62 78 ILE A O 1
ATOM 633 N N . GLN A 1 79 ? -3.656 -11.023 -8.721 1.00 86.38 79 GLN A N 1
ATOM 634 C CA . GLN A 1 79 ? -2.571 -11.505 -9.562 1.00 86.38 79 GLN A CA 1
ATOM 635 C C . GLN A 1 79 ? -2.372 -10.564 -10.749 1.00 86.38 79 GLN A C 1
ATOM 637 O O . GLN A 1 79 ? -3.334 -10.152 -11.396 1.00 86.38 79 GLN A O 1
ATOM 642 N N . GLY A 1 80 ? -1.111 -10.264 -11.036 1.00 83.19 80 GLY A N 1
ATOM 643 C CA . GLY A 1 80 ? -0.702 -9.437 -12.160 1.00 83.19 80 GLY A CA 1
ATOM 644 C C . GLY A 1 80 ? 0.564 -9.981 -12.811 1.00 83.19 80 GLY A C 1
ATOM 645 O O . GLY A 1 80 ? 1.059 -11.049 -12.453 1.00 83.19 80 GLY A O 1
ATOM 646 N N . VAL A 1 81 ? 1.082 -9.252 -13.789 1.00 81.50 81 VAL A N 1
ATOM 647 C CA . VAL A 1 81 ? 2.326 -9.577 -14.489 1.00 81.50 81 VAL A CA 1
ATOM 648 C C . VAL A 1 81 ? 3.515 -8.948 -13.782 1.00 81.50 81 VAL A C 1
ATOM 650 O O . VAL A 1 81 ? 3.476 -7.775 -13.455 1.00 81.50 81 VAL A O 1
ATOM 653 N N . THR A 1 82 ? 4.597 -9.698 -13.603 1.00 78.38 82 THR A N 1
ATOM 654 C CA . THR A 1 82 ? 5.869 -9.160 -13.103 1.00 78.38 82 THR A CA 1
ATOM 655 C C . THR A 1 82 ? 6.767 -8.863 -14.289 1.00 78.38 82 THR A C 1
ATOM 657 O O . THR A 1 82 ? 7.296 -9.782 -14.920 1.00 78.38 82 THR A O 1
ATOM 660 N N . TYR A 1 83 ? 6.927 -7.589 -14.631 1.00 76.50 83 T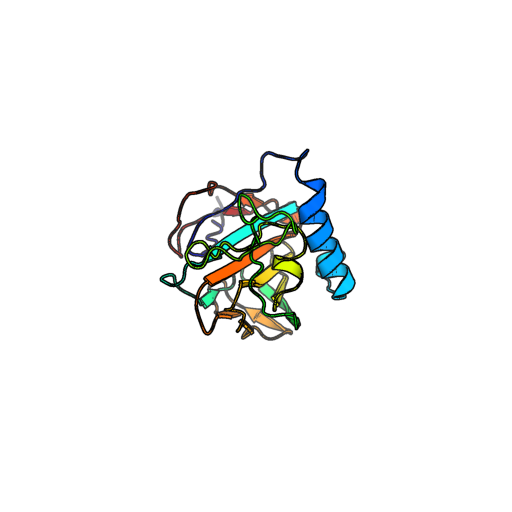YR A N 1
ATOM 661 C CA . TYR A 1 83 ? 7.805 -7.197 -15.728 1.00 76.50 83 TYR A CA 1
ATOM 662 C C . TYR A 1 83 ? 8.412 -5.824 -15.504 1.00 76.50 83 TYR A C 1
ATOM 664 O O . TYR A 1 83 ? 7.789 -4.942 -14.921 1.00 76.50 83 TYR A O 1
ATOM 672 N N . LEU A 1 84 ? 9.620 -5.642 -16.034 1.00 75.75 84 LEU A N 1
ATOM 673 C CA . LEU A 1 84 ? 10.250 -4.340 -16.159 1.00 75.75 84 LEU A CA 1
ATOM 674 C C . LEU A 1 84 ? 10.005 -3.810 -17.572 1.00 75.75 84 LEU A C 1
ATOM 676 O O . LEU A 1 84 ? 10.502 -4.370 -18.552 1.00 75.75 84 LEU A O 1
ATOM 680 N N . GLY A 1 85 ? 9.240 -2.727 -17.674 1.00 70.25 85 GLY A N 1
ATOM 681 C CA . GLY A 1 85 ? 9.125 -1.971 -18.914 1.00 70.25 85 GLY A CA 1
ATOM 682 C C . GLY A 1 85 ? 10.465 -1.303 -19.199 1.00 70.25 85 GLY A C 1
ATOM 683 O O . GLY A 1 85 ? 10.981 -0.597 -18.339 1.00 70.25 85 GLY A O 1
ATOM 684 N N . VAL A 1 86 ? 11.046 -1.542 -20.375 1.00 73.81 86 VAL A N 1
ATOM 685 C CA . VAL A 1 86 ? 12.331 -0.950 -20.770 1.00 73.81 86 VAL A CA 1
ATOM 686 C C . VAL A 1 86 ? 12.167 -0.134 -22.038 1.00 73.81 86 VAL A C 1
ATOM 688 O O . VAL A 1 86 ? 11.515 -0.564 -22.990 1.00 73.81 86 VAL A O 1
ATOM 691 N N . GLN A 1 87 ? 12.803 1.034 -22.080 1.00 76.06 87 GLN A N 1
ATOM 692 C CA . GLN A 1 87 ? 12.853 1.831 -23.296 1.00 76.06 87 GLN A CA 1
ATOM 693 C C . GLN A 1 87 ? 13.940 1.292 -24.234 1.00 76.06 87 GLN A C 1
ATOM 695 O O . GLN A 1 87 ? 15.127 1.269 -23.895 1.00 76.06 87 GLN A O 1
ATOM 700 N N . ALA A 1 88 ? 13.533 0.879 -25.432 1.00 81.19 88 ALA A N 1
ATOM 701 C CA . ALA A 1 88 ? 14.456 0.601 -26.521 1.00 81.19 88 ALA A CA 1
ATOM 702 C C . ALA A 1 88 ? 14.737 1.901 -27.290 1.00 81.19 88 ALA A C 1
ATOM 704 O O . ALA A 1 88 ? 13.808 2.610 -27.675 1.00 81.19 88 ALA A O 1
ATOM 705 N N . VAL A 1 89 ? 16.012 2.222 -27.510 1.00 84.69 89 VAL A N 1
ATOM 706 C CA . VAL A 1 89 ? 16.433 3.415 -28.261 1.00 84.69 89 VAL A CA 1
ATOM 707 C C . VAL A 1 89 ? 16.941 3.021 -29.649 1.00 84.69 89 VAL A C 1
ATOM 709 O O . VAL A 1 89 ? 17.519 1.938 -29.790 1.00 84.69 89 VAL A O 1
ATOM 712 N N . PRO A 1 90 ? 16.747 3.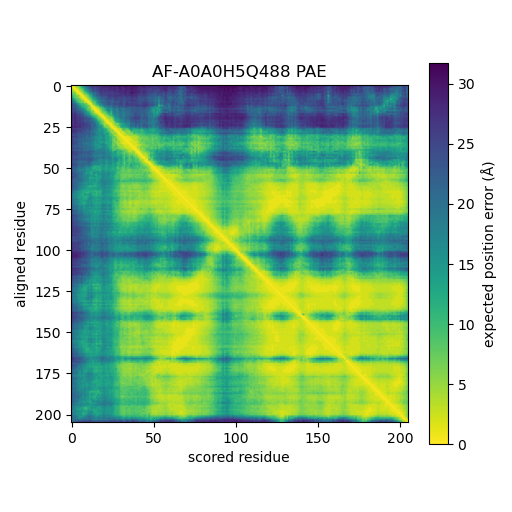857 -30.684 1.00 87.50 90 PRO A N 1
ATOM 713 C CA . PRO A 1 90 ? 17.302 3.606 -32.011 1.00 87.50 90 PRO A CA 1
ATOM 714 C C . PRO A 1 90 ? 18.826 3.476 -31.983 1.00 87.50 90 PRO A C 1
ATOM 716 O O . PRO A 1 90 ? 19.508 4.203 -31.260 1.00 87.50 90 PRO A O 1
ATOM 719 N N . ILE A 1 91 ? 19.365 2.569 -32.796 1.00 87.81 91 ILE A N 1
ATOM 720 C CA . ILE A 1 91 ? 20.807 2.485 -33.032 1.00 87.81 91 ILE A CA 1
ATOM 721 C C . ILE A 1 91 ? 21.177 3.572 -34.044 1.00 87.81 91 ILE A C 1
ATOM 723 O O . ILE A 1 91 ? 20.741 3.533 -35.195 1.00 87.81 91 ILE A O 1
ATOM 727 N N . GLU A 1 92 ? 21.971 4.550 -33.610 1.00 87.12 92 GLU A N 1
ATOM 728 C CA . GLU A 1 92 ? 22.416 5.649 -34.467 1.00 87.12 92 GLU A CA 1
ATOM 729 C C . GLU A 1 92 ? 23.171 5.113 -35.697 1.00 87.12 92 GLU A C 1
ATOM 731 O O . GLU A 1 92 ? 24.089 4.301 -35.576 1.00 87.12 92 GLU A O 1
ATOM 736 N N . GLY A 1 93 ? 22.752 5.539 -36.892 1.00 85.81 93 GLY A N 1
ATOM 737 C CA . GLY A 1 93 ? 23.357 5.123 -38.161 1.00 85.81 93 GLY A CA 1
ATOM 738 C C . GLY A 1 93 ? 22.945 3.739 -38.681 1.00 85.81 93 GLY A C 1
ATOM 739 O O . GLY A 1 93 ? 23.453 3.320 -39.722 1.00 85.81 93 GLY A O 1
ATOM 740 N N . ASP A 1 94 ? 22.027 3.019 -38.025 1.00 88.25 94 ASP A N 1
ATOM 741 C CA . ASP A 1 94 ? 21.550 1.735 -38.546 1.00 88.25 94 ASP A CA 1
ATOM 742 C C . ASP A 1 94 ? 20.490 1.920 -39.644 1.00 8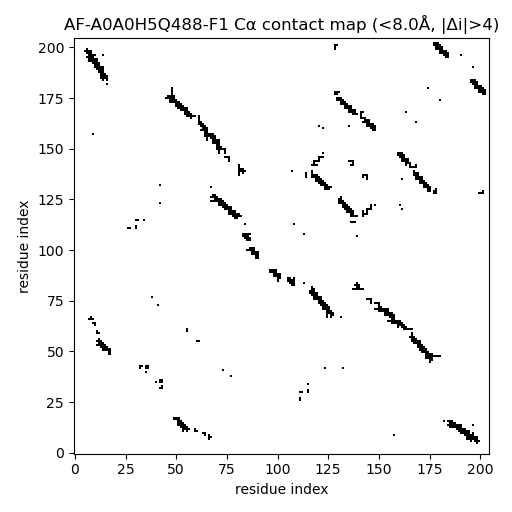8.25 94 ASP A C 1
ATOM 744 O O . ASP A 1 94 ? 19.332 2.247 -39.382 1.00 88.25 94 ASP A O 1
ATOM 748 N N . ALA A 1 95 ? 20.871 1.624 -40.889 1.00 82.50 95 ALA A N 1
ATOM 749 C CA . ALA A 1 95 ? 19.995 1.683 -42.061 1.00 82.50 95 ALA A CA 1
ATOM 750 C C . ALA A 1 95 ? 18.766 0.756 -41.973 1.00 82.50 95 ALA A C 1
ATOM 752 O O . ALA A 1 95 ? 17.826 0.901 -42.753 1.00 82.50 95 ALA A O 1
ATOM 753 N N . LYS A 1 96 ? 18.763 -0.210 -41.045 1.00 87.81 96 LYS A N 1
ATOM 754 C CA . LYS A 1 96 ? 17.644 -1.136 -40.816 1.00 87.81 96 LYS A CA 1
ATOM 755 C C . LYS A 1 96 ? 16.703 -0.684 -39.695 1.00 87.81 96 LYS A C 1
ATOM 757 O O . LYS A 1 96 ? 15.764 -1.414 -39.390 1.00 87.81 96 LYS A O 1
ATOM 762 N N . GLY A 1 97 ? 16.951 0.480 -39.086 1.00 84.69 97 GLY A N 1
ATOM 763 C CA . GLY A 1 97 ? 16.087 1.074 -38.064 1.00 84.69 97 GLY A CA 1
ATOM 764 C C . GLY A 1 97 ? 15.959 0.240 -36.788 1.00 84.69 97 GLY A C 1
ATOM 765 O O . GLY A 1 97 ? 14.923 0.291 -36.128 1.00 84.69 97 GLY A O 1
ATOM 766 N N . ARG A 1 98 ? 16.966 -0.575 -36.447 1.00 88.12 98 ARG A N 1
ATOM 767 C CA . ARG A 1 98 ? 16.895 -1.422 -35.252 1.00 88.12 98 ARG A CA 1
ATOM 768 C C . ARG A 1 98 ? 17.072 -0.582 -33.992 1.00 88.12 98 ARG A C 1
ATOM 770 O O . ARG A 1 98 ? 17.692 0.482 -33.995 1.00 88.12 98 ARG A O 1
ATOM 777 N N . THR A 1 99 ? 16.567 -1.114 -32.888 1.00 87.25 99 THR A N 1
ATOM 778 C CA . THR A 1 99 ? 16.668 -0.517 -31.556 1.00 87.25 99 THR A CA 1
ATOM 779 C C . THR A 1 99 ? 17.495 -1.401 -30.625 1.00 87.25 99 THR A C 1
ATOM 781 O O . THR A 1 99 ? 17.503 -2.623 -30.776 1.00 87.25 99 THR A O 1
ATOM 784 N N . HIS A 1 100 ? 18.150 -0.811 -29.626 1.00 83.50 100 HIS A N 1
ATOM 785 C CA . HIS A 1 100 ? 18.792 -1.544 -28.534 1.00 83.50 100 HIS A CA 1
ATOM 786 C C . HIS A 1 100 ? 18.240 -1.121 -27.170 1.00 83.50 100 HIS A C 1
ATOM 788 O O . HIS A 1 100 ? 17.705 -0.027 -27.011 1.00 83.50 100 HIS A O 1
ATOM 794 N N . ILE A 1 101 ? 18.415 -1.974 -26.161 1.00 78.62 101 ILE A N 1
ATOM 795 C CA . ILE A 1 101 ? 18.194 -1.599 -24.761 1.00 78.62 101 ILE A CA 1
ATOM 796 C C . ILE A 1 101 ? 19.508 -1.044 -24.212 1.00 78.62 101 ILE A C 1
ATOM 798 O O . ILE A 1 101 ? 20.555 -1.697 -24.286 1.00 78.62 101 ILE A O 1
ATOM 802 N N . VAL A 1 102 ? 19.465 0.156 -23.636 1.00 72.75 102 VAL A N 1
ATOM 803 C CA . VAL A 1 102 ? 20.637 0.756 -22.993 1.00 72.75 102 VAL A CA 1
ATOM 804 C C . VAL A 1 102 ? 20.903 0.013 -21.681 1.00 72.75 102 VAL A C 1
ATOM 806 O O . VAL A 1 102 ? 20.283 0.292 -20.660 1.00 72.75 102 VAL A O 1
ATOM 809 N N . ARG A 1 103 ? 21.861 -0.927 -21.691 1.00 57.81 103 ARG A N 1
ATOM 810 C CA . ARG A 1 103 ? 22.209 -1.832 -20.567 1.00 57.81 103 ARG A CA 1
ATOM 811 C C . ARG A 1 103 ? 22.432 -1.169 -19.195 1.00 57.81 103 ARG A C 1
ATOM 813 O O . ARG A 1 103 ? 22.440 -1.874 -18.196 1.00 57.81 103 ARG A O 1
ATOM 820 N N . ARG A 1 104 ? 22.656 0.149 -19.133 1.00 56.56 104 ARG A N 1
ATOM 821 C CA . ARG A 1 104 ? 22.924 0.912 -17.894 1.00 56.56 104 ARG A CA 1
ATOM 822 C C . ARG A 1 104 ? 21.847 1.951 -17.555 1.00 56.56 104 ARG A C 1
ATOM 824 O O . ARG A 1 104 ? 22.051 2.749 -16.649 1.00 56.56 104 ARG A O 1
ATOM 831 N N . LYS A 1 105 ? 20.735 1.969 -18.293 1.00 56.59 105 LYS A N 1
ATOM 832 C CA . LYS A 1 105 ? 19.572 2.834 -18.055 1.00 56.59 105 LYS A CA 1
ATOM 833 C C . LYS A 1 105 ? 18.303 1.996 -18.168 1.00 56.59 105 LYS A C 1
ATOM 835 O O . LYS A 1 105 ? 17.507 2.161 -19.087 1.00 56.59 105 LYS A O 1
ATOM 840 N N . LEU A 1 106 ? 18.175 1.036 -17.260 1.00 59.62 106 LEU A N 1
ATOM 841 C CA . LEU A 1 106 ? 16.920 0.332 -17.048 1.00 59.62 106 LEU A CA 1
ATOM 842 C C . LEU A 1 106 ? 16.024 1.254 -16.219 1.00 59.62 106 LEU A C 1
ATOM 844 O O . LEU A 1 106 ? 16.100 1.254 -14.996 1.00 59.62 106 LEU A O 1
ATOM 848 N N . ASN A 1 107 ? 15.250 2.090 -16.904 1.00 58.97 107 ASN A N 1
ATOM 849 C CA . ASN A 1 107 ? 14.235 2.923 -16.275 1.00 58.97 107 ASN A CA 1
ATOM 850 C C . ASN A 1 107 ? 12.888 2.230 -16.444 1.00 58.97 107 ASN A C 1
ATOM 852 O O . ASN A 1 107 ? 12.542 1.870 -17.571 1.00 58.97 107 ASN A O 1
ATOM 856 N N . ALA A 1 108 ? 12.151 2.072 -15.346 1.00 62.38 108 ALA A N 1
ATOM 857 C CA . ALA A 1 108 ? 10.754 1.674 -15.412 1.00 62.38 108 ALA A CA 1
ATOM 858 C C . ALA A 1 108 ? 9.961 2.711 -16.224 1.00 62.38 108 ALA A C 1
ATOM 860 O O . ALA A 1 108 ? 10.246 3.911 -16.171 1.00 62.38 108 ALA A O 1
ATOM 861 N N . LEU A 1 109 ? 8.997 2.234 -17.009 1.00 62.78 109 LEU A N 1
ATOM 862 C CA . LEU A 1 109 ? 8.122 3.101 -17.791 1.00 62.78 109 LEU A CA 1
ATOM 863 C C . LEU A 1 109 ? 7.090 3.757 -16.867 1.00 62.78 109 LEU A C 1
ATOM 865 O O . LEU A 1 109 ? 6.409 3.066 -16.117 1.00 62.78 109 LEU A O 1
ATOM 869 N N . ASP A 1 110 ? 6.939 5.075 -16.980 1.00 63.84 110 ASP A N 1
ATOM 870 C CA . ASP A 1 110 ? 5.864 5.853 -16.346 1.00 63.84 110 ASP A CA 1
ATOM 871 C C . ASP A 1 110 ? 4.674 5.969 -17.319 1.00 63.84 110 ASP A C 1
ATOM 873 O O . ASP A 1 110 ? 4.300 7.046 -17.789 1.00 63.84 110 ASP A O 1
ATOM 877 N N . GLU A 1 111 ? 4.158 4.812 -17.744 1.00 63.12 111 GLU A N 1
ATOM 878 C CA . GLU A 1 111 ? 3.049 4.711 -18.694 1.00 63.12 111 GLU A CA 1
ATOM 879 C C . GLU A 1 111 ? 1.783 4.169 -18.014 1.00 63.12 111 GLU A C 1
ATOM 881 O O . GLU A 1 111 ? 1.862 3.258 -17.180 1.00 63.12 111 GLU A O 1
ATOM 886 N N . PRO A 1 112 ? 0.588 4.671 -18.385 1.00 53.50 112 PRO A N 1
ATOM 887 C CA . PRO A 1 112 ? -0.655 4.158 -17.833 1.00 53.50 112 PRO A CA 1
ATOM 888 C C . PRO A 1 112 ? -0.817 2.664 -18.128 1.00 53.50 112 PRO A C 1
ATOM 890 O O . PRO A 1 112 ? -0.768 2.238 -19.280 1.00 53.50 112 PRO A O 1
ATOM 893 N N . GLY A 1 113 ? -1.022 1.876 -17.073 1.00 61.75 113 GLY A N 1
ATOM 894 C CA . GLY A 1 113 ? -1.159 0.421 -17.150 1.00 61.75 113 GLY A CA 1
ATOM 895 C C . GLY A 1 113 ? 0.081 -0.349 -16.703 1.00 61.75 113 GLY A C 1
ATOM 896 O O . GLY A 1 113 ? -0.074 -1.502 -16.323 1.00 61.75 113 GLY A O 1
ATOM 897 N N . TYR A 1 114 ? 1.272 0.265 -16.657 1.00 66.31 114 TYR A N 1
ATOM 898 C CA . TYR A 1 114 ? 2.460 -0.415 -16.127 1.00 66.31 114 TYR A CA 1
ATOM 899 C C . TYR A 1 114 ? 2.235 -0.852 -14.677 1.00 66.31 114 TYR A C 1
ATOM 901 O O . TYR A 1 114 ? 2.297 -2.039 -14.395 1.00 66.31 114 TYR A O 1
ATOM 909 N N . GLU A 1 115 ? 1.860 0.078 -13.799 1.00 65.19 115 GLU A N 1
ATOM 910 C CA . GLU A 1 115 ? 1.575 -0.175 -12.380 1.00 65.19 115 GLU A CA 1
ATOM 911 C C . GLU A 1 115 ? 0.328 -1.068 -12.191 1.00 65.19 115 GLU A C 1
ATOM 913 O O . GLU A 1 115 ? 0.343 -2.070 -11.478 1.00 65.19 115 GLU A O 1
ATOM 918 N N . PHE A 1 116 ? -0.752 -0.777 -12.927 1.00 70.44 116 PHE A N 1
ATOM 919 C CA . PHE A 1 116 ? -2.043 -1.481 -12.828 1.00 70.44 116 PHE A CA 1
ATOM 920 C C . PHE A 1 116 ? -2.100 -2.832 -13.544 1.00 70.44 116 PHE A C 1
ATOM 922 O O . PHE A 1 116 ? -3.144 -3.482 -13.560 1.00 70.44 116 PHE A O 1
ATOM 929 N N . MET A 1 117 ? -1.004 -3.298 -14.132 1.00 75.44 117 MET A N 1
ATOM 930 C CA . MET A 1 117 ? -0.887 -4.682 -14.584 1.00 75.44 117 MET A CA 1
ATOM 931 C C . MET A 1 117 ? -0.039 -5.531 -13.636 1.00 75.44 117 MET A C 1
ATOM 933 O O . MET A 1 117 ? -0.112 -6.751 -13.734 1.00 75.44 117 MET A O 1
ATOM 937 N N . GLN A 1 118 ? 0.696 -4.928 -12.695 1.00 79.06 118 GLN A N 1
ATOM 938 C CA . GLN A 1 118 ? 1.550 -5.654 -11.745 1.00 79.06 118 GLN A CA 1
ATOM 939 C C . GLN A 1 118 ? 0.738 -6.390 -10.684 1.00 79.06 118 GLN A C 1
ATOM 941 O O . GLN A 1 118 ? -0.458 -6.158 -10.535 1.00 79.06 118 GLN A O 1
ATOM 946 N N . MET A 1 119 ? 1.375 -7.291 -9.933 1.00 85.88 119 MET A N 1
ATOM 947 C CA . MET A 1 119 ? 0.768 -7.877 -8.732 1.00 85.88 119 MET A CA 1
ATOM 948 C C . MET A 1 119 ? 0.330 -6.768 -7.767 1.00 85.88 119 MET A C 1
ATOM 950 O O . MET A 1 119 ? 1.088 -5.828 -7.520 1.00 85.88 119 MET A O 1
ATOM 954 N N . ARG A 1 120 ? -0.867 -6.903 -7.185 1.00 88.06 120 ARG A N 1
ATOM 955 C CA . ARG A 1 120 ? -1.414 -5.935 -6.225 1.00 88.06 120 ARG A CA 1
ATOM 956 C C . ARG A 1 120 ? -1.991 -6.630 -5.008 1.00 88.06 120 ARG A C 1
ATOM 958 O O . ARG A 1 120 ? -2.516 -7.736 -5.095 1.00 88.06 120 ARG A O 1
ATOM 965 N N . GLY A 1 121 ? -1.951 -5.957 -3.875 1.00 90.44 121 GLY A N 1
ATOM 966 C CA . GLY A 1 121 ? -2.804 -6.238 -2.737 1.00 90.44 121 GLY A CA 1
ATOM 967 C C . GLY A 1 121 ? -4.005 -5.303 -2.761 1.00 90.44 121 GLY A C 1
ATOM 968 O O . GLY A 1 121 ? -3.957 -4.208 -3.315 1.00 90.44 121 GLY A O 1
ATOM 969 N N . LEU A 1 122 ? -5.079 -5.717 -2.110 1.00 92.19 122 LEU A N 1
ATOM 970 C CA . LEU A 1 122 ? -6.208 -4.856 -1.817 1.00 92.19 122 LEU A CA 1
ATOM 971 C C . LEU A 1 122 ? -6.658 -5.105 -0.390 1.00 92.19 122 LEU A C 1
ATOM 973 O O . LEU A 1 122 ? -7.052 -6.218 -0.055 1.00 92.19 122 LEU A O 1
ATOM 977 N N . VAL A 1 123 ? -6.655 -4.051 0.421 1.00 94.06 123 VAL A N 1
ATOM 978 C CA . VAL A 1 123 ? -7.244 -4.041 1.760 1.00 94.06 123 VAL A CA 1
ATOM 979 C C . VAL A 1 123 ? -8.195 -2.859 1.849 1.00 94.06 123 VAL A C 1
ATOM 981 O O . VAL A 1 123 ? -7.792 -1.722 1.639 1.00 94.06 123 VAL A O 1
ATOM 984 N N . VAL A 1 124 ? -9.459 -3.105 2.184 1.00 94.19 124 VAL A N 1
ATOM 985 C CA . VAL A 1 124 ? -10.453 -2.047 2.398 1.00 94.19 124 VAL A CA 1
ATOM 986 C C . VAL A 1 124 ? -10.908 -2.081 3.846 1.00 94.19 124 VAL A C 1
ATOM 988 O O . VAL A 1 124 ? -11.397 -3.103 4.333 1.00 94.19 124 VAL A O 1
ATOM 991 N N . ILE A 1 125 ? -10.764 -0.951 4.531 1.00 94.69 125 ILE A N 1
ATOM 992 C CA . ILE A 1 125 ? -11.127 -0.773 5.934 1.00 94.69 125 ILE A CA 1
ATOM 993 C C . ILE A 1 125 ? -12.334 0.159 6.015 1.00 94.69 125 ILE A C 1
ATOM 995 O O . ILE A 1 125 ? -12.270 1.320 5.614 1.00 94.69 125 ILE A O 1
ATOM 999 N N . GLN A 1 126 ? -13.430 -0.334 6.591 1.00 94.81 126 GLN A N 1
ATOM 1000 C CA . GLN A 1 126 ? -14.526 0.506 7.056 1.00 94.81 126 GLN A CA 1
ATOM 1001 C C . GLN A 1 126 ? -14.127 1.126 8.395 1.00 94.81 126 GLN A C 1
ATOM 1003 O O . GLN A 1 126 ? -14.112 0.451 9.429 1.00 94.81 126 GLN A O 1
ATOM 1008 N N . SER A 1 127 ? -13.806 2.416 8.371 1.00 93.12 127 SER A N 1
ATOM 1009 C CA . SER A 1 127 ? -13.435 3.191 9.551 1.00 93.12 127 SER A CA 1
ATOM 1010 C C . SER A 1 127 ? -14.550 4.159 9.954 1.00 93.12 127 SER A C 1
ATOM 1012 O O . SER A 1 127 ? -15.535 4.338 9.234 1.00 93.12 127 SER A O 1
ATOM 1014 N N . LYS A 1 128 ? -14.379 4.813 11.110 1.00 91.75 128 LYS A N 1
ATOM 1015 C CA . LYS A 1 128 ? -15.240 5.918 11.566 1.00 91.75 128 LYS A CA 1
ATOM 1016 C C . LYS A 1 128 ? -15.188 7.118 10.622 1.00 91.75 128 LYS A C 1
ATOM 1018 O O . LYS A 1 128 ? -16.161 7.845 10.512 1.00 91.75 128 LYS A O 1
ATOM 1023 N N . ILE A 1 129 ? -14.067 7.292 9.921 1.00 89.00 129 ILE A N 1
ATOM 1024 C CA . ILE A 1 129 ? -13.901 8.359 8.933 1.00 89.00 129 ILE A CA 1
ATOM 1025 C C . ILE A 1 129 ? -14.506 8.008 7.565 1.00 89.00 129 ILE A C 1
ATOM 1027 O O . ILE A 1 129 ? -14.365 8.788 6.637 1.00 89.00 129 ILE A O 1
ATOM 1031 N N . GLY A 1 130 ? -15.112 6.832 7.392 1.00 90.06 130 GLY A N 1
ATOM 1032 C CA . GLY A 1 130 ? -15.493 6.293 6.084 1.00 90.06 130 GLY A CA 1
ATOM 1033 C C . GLY A 1 130 ? -14.565 5.171 5.614 1.00 90.06 130 GLY A C 1
ATOM 1034 O O . GLY A 1 130 ? -13.750 4.646 6.384 1.00 90.06 130 GLY A O 1
ATOM 1035 N N . LYS A 1 131 ? -14.726 4.761 4.356 1.00 90.00 131 LYS A N 1
ATOM 1036 C CA . LYS A 1 131 ? -13.935 3.694 3.734 1.00 90.00 131 LYS A CA 1
ATOM 1037 C C . LYS A 1 131 ? -12.552 4.194 3.329 1.00 90.00 131 LYS A C 1
ATOM 1039 O O . LYS A 1 131 ? -12.406 5.241 2.698 1.00 90.00 131 LYS A O 1
ATOM 1044 N N . VAL A 1 132 ? -11.542 3.396 3.657 1.00 90.69 132 VAL A N 1
ATOM 1045 C CA . VAL A 1 132 ? -10.155 3.606 3.237 1.00 90.69 132 VAL A CA 1
ATOM 1046 C C . VAL A 1 132 ? -9.675 2.340 2.549 1.00 90.69 132 VAL A C 1
ATOM 1048 O O . VAL A 1 132 ? -9.679 1.275 3.165 1.00 90.69 132 VAL A O 1
ATOM 1051 N N . ALA A 1 133 ? -9.280 2.448 1.284 1.00 91.19 133 ALA A N 1
ATOM 1052 C CA . ALA A 1 133 ? -8.632 1.362 0.565 1.00 91.19 133 ALA A CA 1
ATOM 1053 C C . ALA A 1 133 ? -7.117 1.574 0.539 1.00 91.19 133 ALA A C 1
ATOM 1055 O O . ALA A 1 133 ? -6.637 2.699 0.409 1.00 91.19 133 ALA A O 1
ATOM 1056 N N . ILE A 1 134 ? -6.385 0.478 0.683 1.00 91.19 134 ILE A N 1
ATOM 1057 C CA . ILE A 1 134 ? -4.934 0.410 0.628 1.00 91.19 134 ILE A CA 1
ATOM 1058 C C . ILE A 1 134 ? -4.581 -0.616 -0.440 1.00 91.19 134 ILE A C 1
ATOM 1060 O O . ILE A 1 134 ? -5.042 -1.760 -0.380 1.00 91.19 134 ILE A O 1
ATOM 1064 N N . LEU A 1 135 ? -3.772 -0.193 -1.402 1.00 89.31 135 LEU A N 1
ATOM 1065 C CA . LEU A 1 135 ? -3.304 -1.003 -2.511 1.00 89.31 135 LEU A CA 1
ATOM 1066 C C . LEU A 1 135 ? -1.778 -1.058 -2.493 1.00 89.31 135 LEU A C 1
ATOM 1068 O O . LEU A 1 135 ? -1.130 -0.149 -3.004 1.00 89.31 135 LEU A O 1
ATOM 1072 N N . PRO A 1 136 ? -1.189 -2.092 -1.876 1.00 89.81 136 PRO A N 1
ATOM 1073 C CA . PRO A 1 136 ? 0.194 -2.472 -2.128 1.00 89.81 136 PRO A CA 1
ATOM 1074 C C . PRO A 1 136 ? 0.359 -2.861 -3.599 1.00 89.81 136 PRO A C 1
ATOM 1076 O O . PRO A 1 136 ? -0.408 -3.683 -4.094 1.00 89.81 136 PRO A O 1
ATOM 1079 N N . MET A 1 137 ? 1.357 -2.322 -4.283 1.00 85.56 137 MET A N 1
ATOM 1080 C CA . MET A 1 137 ? 1.604 -2.543 -5.705 1.00 85.56 137 MET A CA 1
ATOM 1081 C C . MET A 1 137 ? 3.052 -2.988 -5.890 1.00 85.56 137 MET A C 1
ATOM 1083 O O . MET A 1 137 ? 3.985 -2.369 -5.378 1.00 85.56 137 MET A O 1
ATOM 1087 N N . GLY A 1 138 ? 3.244 -4.102 -6.588 1.00 83.19 138 GLY A N 1
ATOM 1088 C CA . GLY A 1 138 ? 4.571 -4.548 -6.984 1.00 83.19 138 GLY A CA 1
ATOM 1089 C C . GLY A 1 138 ? 5.124 -3.660 -8.089 1.00 83.19 138 GLY A C 1
ATOM 1090 O O . GLY A 1 138 ? 4.360 -3.231 -8.951 1.00 83.19 138 GLY A O 1
ATOM 1091 N N . MET A 1 139 ? 6.437 -3.440 -8.104 1.00 76.88 139 MET A N 1
ATOM 1092 C CA . MET A 1 139 ? 7.102 -2.671 -9.151 1.00 76.88 139 MET A CA 1
ATOM 1093 C C . MET A 1 139 ? 8.252 -3.445 -9.795 1.00 76.88 139 MET A C 1
ATOM 1095 O O . MET A 1 139 ? 9.074 -4.089 -9.142 1.00 76.88 139 MET A O 1
ATOM 1099 N N . ALA A 1 140 ? 8.317 -3.369 -11.127 1.00 73.06 140 ALA A N 1
ATOM 1100 C CA . ALA A 1 140 ? 9.368 -3.981 -11.937 1.00 73.06 140 ALA A CA 1
ATOM 1101 C C . ALA A 1 140 ? 9.548 -5.491 -11.684 1.00 73.06 140 ALA A C 1
ATOM 1103 O O . ALA A 1 140 ? 8.630 -6.283 -11.882 1.00 73.06 140 ALA A O 1
ATOM 1104 N N . GLN A 1 141 ? 10.758 -5.912 -11.302 1.00 73.19 141 GLN A N 1
ATOM 1105 C CA . GLN A 1 141 ? 11.057 -7.311 -10.979 1.00 73.19 141 GLN A CA 1
ATOM 1106 C C . GLN A 1 141 ? 10.637 -7.705 -9.555 1.00 73.19 141 GLN A C 1
ATOM 1108 O O . GLN A 1 141 ? 10.876 -8.842 -9.146 1.00 73.19 141 GLN A O 1
ATOM 1113 N N . VAL A 1 142 ? 10.041 -6.785 -8.791 1.00 73.44 142 VAL A N 1
ATOM 1114 C CA . VAL A 1 142 ? 9.738 -6.970 -7.376 1.00 73.44 142 VAL A CA 1
ATOM 1115 C C . VAL A 1 142 ? 8.248 -6.837 -7.121 1.00 73.44 142 VAL A C 1
ATOM 1117 O O . VAL A 1 142 ? 7.694 -5.757 -6.969 1.00 73.44 142 VAL A O 1
ATOM 1120 N N . SER A 1 143 ? 7.573 -7.980 -7.073 1.00 78.44 143 SER A N 1
ATOM 1121 C CA . SER A 1 143 ? 6.112 -8.009 -7.010 1.00 78.44 143 SER A CA 1
ATOM 1122 C C . SER A 1 143 ? 5.563 -8.956 -5.950 1.00 78.44 143 SER A C 1
ATOM 1124 O O . SER A 1 143 ? 4.393 -9.323 -5.993 1.00 78.44 143 SER A O 1
ATOM 1126 N N . SER A 1 144 ? 6.398 -9.401 -5.010 1.00 87.12 144 SER A N 1
ATOM 1127 C CA . SER A 1 144 ? 5.958 -10.322 -3.966 1.00 87.12 144 SER A CA 1
ATOM 1128 C C . SER A 1 144 ? 5.267 -9.568 -2.836 1.00 87.12 144 SER A C 1
ATOM 1130 O O . SER A 1 144 ? 5.925 -9.108 -1.900 1.00 87.12 144 SER A O 1
ATOM 1132 N N . ILE A 1 145 ? 3.941 -9.501 -2.909 1.00 90.31 145 ILE A N 1
ATOM 1133 C CA . ILE A 1 145 ? 3.067 -8.935 -1.880 1.00 90.31 145 ILE A CA 1
ATOM 1134 C C . ILE A 1 145 ? 2.484 -10.068 -1.048 1.00 90.31 145 ILE A C 1
ATOM 1136 O O . ILE A 1 145 ? 1.971 -11.032 -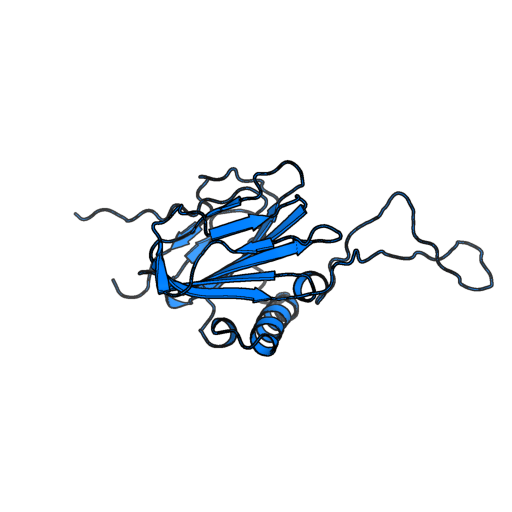1.605 1.00 90.31 145 ILE A O 1
ATOM 1140 N N . VAL A 1 146 ? 2.526 -9.921 0.275 1.00 92.81 146 VAL A N 1
ATOM 1141 C CA . VAL A 1 146 ? 1.796 -10.786 1.203 1.00 92.81 146 VAL A CA 1
ATOM 1142 C C . VAL A 1 146 ? 0.796 -9.936 1.968 1.00 92.81 146 VAL A C 1
ATOM 1144 O O . VAL A 1 146 ? 1.190 -9.043 2.722 1.00 92.81 146 VAL A O 1
ATOM 1147 N N . VAL A 1 147 ? -0.497 -10.211 1.797 1.00 95.06 147 VAL A N 1
ATOM 1148 C CA . VAL A 1 147 ? -1.557 -9.530 2.557 1.00 95.06 147 VAL A CA 1
ATOM 1149 C C . VAL A 1 147 ? -1.856 -10.304 3.841 1.00 95.06 147 VAL A C 1
ATOM 1151 O O . VAL A 1 147 ? -2.292 -11.453 3.812 1.00 95.06 147 VAL A O 1
ATOM 1154 N N . THR A 1 148 ? -1.632 -9.673 4.995 1.00 96.12 148 THR A N 1
ATOM 1155 C CA . THR A 1 148 ? -1.826 -10.290 6.321 1.00 96.12 148 THR A CA 1
ATOM 1156 C C . THR A 1 148 ? -3.175 -9.932 6.945 1.00 96.12 148 THR A C 1
ATOM 1158 O O . THR A 1 148 ? -3.709 -10.705 7.749 1.00 96.12 148 THR A O 1
ATOM 1161 N N . ALA A 1 149 ? -3.766 -8.798 6.551 1.00 96.06 149 ALA A N 1
ATOM 1162 C CA . ALA A 1 149 ? -5.100 -8.391 6.977 1.00 96.06 149 ALA A CA 1
ATOM 1163 C C . ALA A 1 149 ? -6.152 -9.419 6.538 1.00 96.06 149 ALA A C 1
ATOM 1165 O O . ALA A 1 149 ? -6.207 -9.819 5.377 1.00 96.06 149 ALA A O 1
ATOM 1166 N N . LYS A 1 150 ? -7.045 -9.827 7.443 1.00 96.69 150 LYS A N 1
ATOM 1167 C CA . LYS A 1 150 ? -8.103 -10.805 7.143 1.00 96.69 150 LYS A CA 1
ATOM 1168 C C . LYS A 1 150 ? -9.457 -10.116 7.055 1.00 96.69 150 LYS A C 1
ATOM 1170 O O . LYS A 1 150 ? -9.844 -9.377 7.954 1.00 96.69 150 LYS A O 1
ATOM 1175 N N . LYS A 1 151 ? -10.220 -10.388 5.993 1.00 96.75 151 LYS A N 1
ATOM 1176 C CA . LYS A 1 151 ? -11.598 -9.890 5.877 1.00 96.75 151 LYS A CA 1
ATOM 1177 C C . LYS A 1 151 ? -12.418 -10.301 7.105 1.00 96.75 151 LYS A C 1
ATOM 1179 O O . LYS A 1 151 ? -12.369 -11.446 7.545 1.00 96.75 151 LYS A O 1
ATOM 1184 N N . GLY A 1 152 ? -13.192 -9.359 7.633 1.00 96.56 152 GLY A N 1
ATOM 1185 C CA . GLY A 1 152 ? -14.053 -9.549 8.796 1.00 96.56 152 GLY A CA 1
ATOM 1186 C C . GLY A 1 152 ? -13.404 -9.210 10.138 1.00 96.56 152 GLY A C 1
ATOM 1187 O O . GLY A 1 152 ? -14.147 -9.060 11.108 1.00 96.56 152 GLY A O 1
ATOM 1188 N N . THR A 1 153 ? -12.080 -9.036 10.212 1.00 97.25 153 THR A N 1
ATOM 1189 C CA . THR A 1 153 ? -11.412 -8.634 11.457 1.00 97.25 153 THR A CA 1
ATOM 1190 C C . THR A 1 153 ? -11.505 -7.129 11.684 1.00 97.25 153 THR A C 1
ATOM 1192 O O . THR A 1 153 ? -11.653 -6.342 10.747 1.00 97.25 153 THR A O 1
ATOM 1195 N N . THR A 1 154 ? -11.418 -6.722 12.949 1.00 97.69 154 THR A N 1
ATOM 1196 C CA . THR A 1 154 ? -11.251 -5.319 13.333 1.00 97.69 154 THR A CA 1
ATOM 1197 C C . THR A 1 154 ? -9.783 -5.084 13.636 1.00 97.69 154 THR A C 1
ATOM 1199 O O . THR A 1 154 ? -9.212 -5.810 14.446 1.00 97.69 154 THR A O 1
ATOM 1202 N N . LEU A 1 155 ? -9.193 -4.084 12.992 1.00 96.31 155 LEU A N 1
ATOM 1203 C CA . LEU A 1 155 ? -7.811 -3.679 13.201 1.00 96.31 155 LEU A CA 1
ATOM 1204 C C . LEU A 1 155 ? -7.765 -2.393 14.017 1.00 96.31 155 LEU A C 1
ATOM 1206 O O . LEU A 1 155 ? -8.565 -1.470 13.809 1.00 96.31 155 LEU A O 1
ATOM 1210 N N . ALA A 1 156 ? -6.806 -2.328 14.930 1.00 96.25 156 ALA A N 1
ATOM 1211 C CA . ALA A 1 156 ? -6.342 -1.073 15.469 1.00 96.25 156 ALA A CA 1
ATOM 1212 C C . ALA A 1 156 ? -5.482 -0.364 14.421 1.00 96.25 156 ALA A C 1
ATOM 1214 O O . ALA A 1 156 ? -4.876 -0.947 13.521 1.00 96.25 156 ALA A O 1
ATOM 1215 N N . LYS A 1 157 ? -5.438 0.955 14.542 1.00 92.38 157 LYS A N 1
ATOM 1216 C CA . LYS A 1 157 ? -4.526 1.754 13.746 1.00 92.38 157 LYS A CA 1
ATOM 1217 C C . LYS A 1 157 ? -3.082 1.380 14.088 1.00 92.38 157 LYS A C 1
ATOM 1219 O O . LYS A 1 157 ? -2.730 1.376 15.264 1.00 92.38 157 LYS A O 1
ATOM 1224 N N . GLY A 1 158 ? -2.263 1.154 13.067 1.00 91.25 158 GLY A N 1
ATOM 1225 C CA . GLY A 1 158 ? -0.883 0.700 13.228 1.00 91.25 158 GL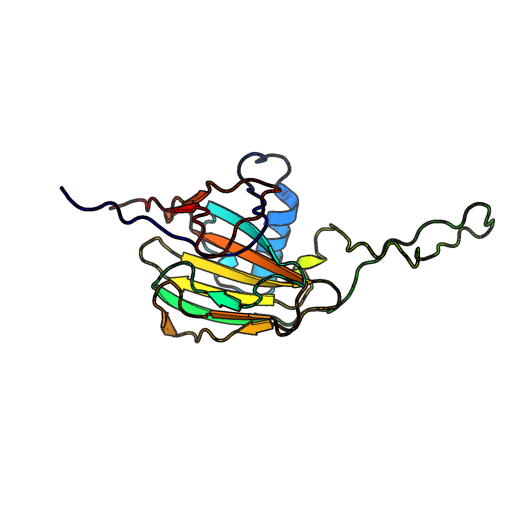Y A CA 1
ATOM 1226 C C . GLY A 1 158 ? -0.708 -0.822 13.200 1.00 91.25 158 GLY A C 1
ATOM 1227 O O . GLY A 1 158 ? 0.431 -1.277 13.145 1.00 91.25 158 GLY A O 1
ATOM 1228 N N . ASP A 1 159 ? -1.783 -1.614 13.172 1.00 94.69 159 ASP A N 1
ATOM 1229 C CA . ASP A 1 159 ? -1.670 -3.065 12.976 1.00 94.69 159 ASP A CA 1
ATOM 1230 C C . ASP A 1 159 ? -1.093 -3.376 11.590 1.00 94.69 159 ASP A C 1
ATOM 1232 O O . ASP A 1 159 ? -1.419 -2.696 10.621 1.00 94.69 159 ASP A O 1
ATOM 1236 N N . GLU A 1 160 ? -0.237 -4.391 11.467 1.00 94.56 160 GLU A N 1
ATOM 1237 C CA . GLU A 1 160 ? 0.299 -4.803 10.162 1.00 94.56 160 GLU A CA 1
ATOM 1238 C C . GLU A 1 160 ? -0.822 -5.339 9.255 1.00 94.56 160 GLU A C 1
ATOM 1240 O O . GLU A 1 160 ? -1.651 -6.141 9.689 1.00 94.56 160 GLU A O 1
ATOM 1245 N N . ILE A 1 161 ? -0.843 -4.898 7.993 1.00 95.81 161 ILE A N 1
ATOM 1246 C CA . ILE A 1 161 ? -1.863 -5.288 7.002 1.00 95.81 161 ILE A CA 1
ATOM 1247 C C . ILE A 1 161 ? -1.295 -6.035 5.801 1.00 95.81 161 ILE A C 1
ATOM 1249 O O . ILE A 1 161 ? -2.016 -6.814 5.171 1.00 95.81 161 ILE A O 1
ATOM 1253 N N . SER A 1 162 ? -0.026 -5.804 5.483 1.00 94.31 162 SER A N 1
ATOM 1254 C CA . SER A 1 162 ? 0.673 -6.437 4.370 1.00 94.31 162 SER A CA 1
ATOM 1255 C C . SER A 1 162 ? 2.164 -6.120 4.423 1.00 94.31 162 SER A C 1
ATOM 1257 O O . SER A 1 162 ? 2.601 -5.234 5.161 1.00 94.31 162 SER A O 1
ATOM 1259 N N . TYR A 1 163 ? 2.957 -6.843 3.644 1.00 91.88 163 TYR A N 1
ATOM 1260 C CA . TYR A 1 163 ? 4.369 -6.542 3.448 1.00 91.88 163 TYR A CA 1
ATOM 1261 C C . TYR A 1 163 ? 4.852 -7.013 2.080 1.00 91.88 163 TYR A C 1
ATOM 1263 O O . TYR A 1 163 ? 4.291 -7.943 1.492 1.00 91.88 163 TYR A O 1
ATOM 1271 N N . PHE A 1 164 ? 5.932 -6.397 1.606 1.00 89.56 164 PHE A N 1
ATOM 1272 C CA . PHE A 1 164 ? 6.679 -6.870 0.450 1.00 89.56 164 PHE A CA 1
ATOM 1273 C C . PHE A 1 164 ? 7.838 -7.746 0.923 1.00 89.56 164 PHE A C 1
ATOM 1275 O O . PHE A 1 164 ? 8.527 -7.428 1.894 1.00 89.56 164 PHE A O 1
ATOM 1282 N N . GLN A 1 165 ? 8.052 -8.886 0.264 1.00 85.69 165 GLN A N 1
ATOM 1283 C CA . GLN A 1 165 ? 9.169 -9.779 0.610 1.00 85.69 165 GLN A CA 1
ATOM 1284 C C . GLN A 1 165 ? 10.521 -9.251 0.115 1.00 85.69 165 GLN A C 1
ATOM 1286 O O . GLN A 1 165 ? 11.568 -9.658 0.616 1.00 85.69 165 GLN A O 1
ATOM 1291 N N . PHE A 1 166 ? 10.496 -8.354 -0.866 1.00 75.94 166 PHE A N 1
ATOM 1292 C CA . PHE A 1 166 ? 11.665 -7.728 -1.461 1.00 75.94 166 PHE A CA 1
ATOM 1293 C C . PHE A 1 166 ? 11.287 -6.286 -1.840 1.00 75.94 166 PHE A C 1
ATOM 1295 O O . PHE A 1 166 ? 10.108 -6.020 -2.064 1.00 75.94 166 PHE A O 1
ATOM 1302 N N . GLY A 1 167 ? 12.245 -5.356 -1.815 1.00 68.69 167 GLY A N 1
ATOM 1303 C CA . GLY A 1 167 ? 11.963 -3.915 -1.919 1.00 68.69 167 GLY A CA 1
ATOM 1304 C C . GLY A 1 167 ? 11.857 -3.375 -3.348 1.00 68.69 167 GLY A C 1
ATOM 1305 O O . GLY A 1 167 ? 12.242 -4.076 -4.271 1.00 68.69 167 GLY A O 1
ATOM 1306 N N . ASP A 1 168 ? 11.454 -2.107 -3.497 1.00 73.00 168 ASP A N 1
ATOM 1307 C CA . ASP A 1 168 ? 10.982 -1.448 -4.739 1.00 73.00 168 ASP A CA 1
ATOM 1308 C C . ASP A 1 168 ? 9.486 -1.705 -4.997 1.00 73.00 168 ASP A C 1
ATOM 1310 O O . ASP A 1 168 ? 9.094 -2.703 -5.599 1.00 73.00 168 ASP A O 1
ATOM 1314 N N . SER A 1 169 ? 8.632 -0.840 -4.447 1.00 79.38 169 SER A N 1
ATOM 1315 C CA . SER A 1 169 ? 7.176 -1.042 -4.448 1.00 79.38 169 SER A CA 1
ATOM 1316 C C . SER A 1 169 ? 6.408 0.260 -4.263 1.00 79.38 169 SER A C 1
ATOM 1318 O O . SER A 1 169 ? 6.931 1.192 -3.656 1.00 79.38 169 SER A O 1
ATOM 1320 N N . ASP A 1 170 ? 5.154 0.274 -4.711 1.00 81.25 170 ASP A N 1
ATOM 1321 C CA . ASP A 1 170 ? 4.246 1.411 -4.568 1.00 81.25 170 ASP A CA 1
ATOM 1322 C C . ASP A 1 170 ? 3.087 1.096 -3.621 1.00 81.25 170 ASP A C 1
ATOM 1324 O O . ASP A 1 170 ? 2.705 -0.060 -3.393 1.00 81.25 170 ASP A O 1
ATOM 1328 N N . ILE A 1 171 ? 2.529 2.138 -3.009 1.00 83.50 171 ILE A N 1
ATOM 1329 C CA . ILE A 1 171 ? 1.384 2.032 -2.109 1.00 83.50 171 ILE A CA 1
ATOM 1330 C C . ILE A 1 171 ? 0.394 3.135 -2.423 1.00 83.50 171 ILE A C 1
ATOM 1332 O O . ILE A 1 171 ? 0.620 4.302 -2.101 1.00 83.50 171 ILE A O 1
ATOM 1336 N N . VAL A 1 172 ? -0.773 2.735 -2.916 1.00 84.62 172 VAL A N 1
ATOM 1337 C CA . VAL A 1 172 ? -1.868 3.661 -3.178 1.00 84.62 172 VAL A CA 1
ATOM 1338 C C . VAL A 1 172 ? -2.888 3.608 -2.043 1.00 84.62 172 VAL A C 1
ATOM 1340 O O . VAL A 1 172 ? -3.480 2.573 -1.735 1.00 84.62 172 VAL A O 1
ATOM 1343 N N . LEU A 1 173 ? -3.118 4.754 -1.411 1.00 85.69 173 LEU A N 1
ATOM 1344 C CA . LEU A 1 173 ? -4.176 4.981 -0.430 1.00 85.69 173 LEU A CA 1
ATOM 1345 C C . LEU A 1 173 ? -5.328 5.710 -1.100 1.00 85.69 173 LEU A C 1
ATOM 1347 O O . LEU A 1 173 ? -5.129 6.768 -1.691 1.00 85.69 173 LEU A O 1
ATOM 1351 N N . VAL A 1 174 ? -6.542 5.199 -0.947 1.00 85.19 174 VAL A N 1
ATOM 1352 C CA . VAL A 1 174 ? -7.749 5.797 -1.516 1.00 85.19 174 VAL A CA 1
ATOM 1353 C C . VAL A 1 174 ? -8.754 6.064 -0.405 1.00 85.19 174 VAL A C 1
ATOM 1355 O O . VAL A 1 174 ? -9.074 5.175 0.387 1.00 85.19 174 VAL A O 1
ATOM 1358 N N . PHE A 1 175 ? -9.269 7.291 -0.356 1.00 84.12 175 PHE A N 1
ATOM 1359 C CA . PHE A 1 175 ? -10.199 7.729 0.682 1.00 84.12 175 PHE A CA 1
ATOM 1360 C C . PHE A 1 175 ? -11.584 8.007 0.106 1.00 84.12 175 PHE A C 1
ATOM 1362 O O . PHE A 1 175 ? -11.730 8.649 -0.940 1.00 84.12 175 PHE A O 1
ATOM 1369 N N . GLU A 1 176 ? -12.611 7.576 0.831 1.00 85.12 176 GLU A N 1
ATOM 1370 C CA . GLU A 1 176 ? -13.987 7.981 0.577 1.00 85.12 176 GLU A CA 1
ATOM 1371 C C . GLU A 1 176 ? -14.157 9.503 0.733 1.00 85.12 176 GLU A C 1
ATOM 1373 O O . GLU A 1 176 ? -13.551 10.141 1.597 1.00 85.12 176 GLU A O 1
ATOM 1378 N N . ARG A 1 177 ? -15.025 10.106 -0.089 1.00 81.00 177 ARG A N 1
ATOM 1379 C CA . ARG A 1 177 ? -15.356 11.542 -0.056 1.00 81.00 177 ARG A CA 1
ATOM 1380 C C . ARG A 1 177 ? -15.721 12.041 1.338 1.00 81.00 177 ARG A C 1
ATOM 1382 O O . ARG A 1 177 ? -15.264 13.111 1.737 1.00 81.00 177 ARG A O 1
ATOM 1389 N N . ALA A 1 178 ? -16.502 11.255 2.074 1.00 82.31 178 ALA A N 1
ATOM 1390 C CA . ALA A 1 178 ? -16.947 11.583 3.424 1.00 82.31 178 ALA A CA 1
ATOM 1391 C C . ALA A 1 178 ? -15.792 11.695 4.435 1.00 82.31 178 ALA A C 1
ATOM 1393 O O . ALA A 1 178 ? -15.934 12.401 5.431 1.00 82.31 178 ALA A O 1
ATOM 1394 N N . SER A 1 179 ? -14.634 11.078 4.161 1.00 83.88 179 SER A N 1
ATOM 1395 C CA . SER A 1 179 ? -13.452 11.162 5.024 1.00 83.88 179 SER A CA 1
ATOM 1396 C C . SER A 1 179 ? -12.825 12.549 5.072 1.00 83.88 179 SER A C 1
ATOM 1398 O O . SER A 1 179 ? -12.101 12.840 6.021 1.00 83.88 179 SER A O 1
ATOM 1400 N N . ASN A 1 180 ? -13.083 13.399 4.069 1.00 85.25 180 ASN A N 1
ATOM 1401 C CA . ASN A 1 180 ? -12.606 14.784 4.002 1.00 85.25 180 ASN A CA 1
ATOM 1402 C C . ASN A 1 180 ? -11.135 14.928 4.451 1.00 85.25 180 ASN A C 1
ATOM 1404 O O . ASN A 1 180 ? -10.783 15.647 5.389 1.00 85.25 180 ASN A O 1
ATOM 1408 N N . VAL A 1 181 ? -10.271 14.144 3.810 1.00 84.38 181 VAL A N 1
ATOM 1409 C CA . VAL A 1 181 ? -8.841 14.091 4.094 1.00 84.38 181 VAL A CA 1
ATOM 1410 C C . VAL A 1 181 ? -8.136 15.318 3.524 1.00 84.38 181 VAL A C 1
ATOM 1412 O O . VAL A 1 181 ? -8.177 15.603 2.326 1.00 84.38 181 VAL A O 1
ATOM 1415 N N . SER A 1 182 ? -7.432 16.030 4.399 1.00 85.62 182 SER A N 1
ATOM 1416 C CA . SER A 1 182 ? -6.456 17.050 4.053 1.00 85.62 182 SER A CA 1
ATOM 1417 C C . SER A 1 182 ? -5.053 16.462 4.107 1.00 85.62 182 SER A C 1
ATOM 1419 O O . SER A 1 182 ? -4.506 16.194 5.179 1.00 85.62 182 SER A O 1
ATOM 1421 N N . ILE A 1 183 ? -4.471 16.247 2.933 1.00 83.69 183 ILE A N 1
ATOM 1422 C CA . ILE A 1 183 ? -3.111 15.735 2.804 1.00 83.69 183 ILE A CA 1
ATOM 1423 C C . ILE A 1 183 ? -2.147 16.917 2.973 1.00 83.69 183 ILE A C 1
ATOM 1425 O O . ILE A 1 183 ? -2.328 17.954 2.334 1.00 83.69 183 ILE A O 1
ATOM 1429 N N . THR A 1 184 ? -1.169 16.780 3.871 1.00 84.81 184 THR A N 1
ATOM 1430 C CA . THR A 1 184 ? -0.183 17.826 4.208 1.00 84.81 184 THR A CA 1
ATOM 1431 C C . THR A 1 184 ? 1.218 17.522 3.703 1.00 84.81 184 THR A C 1
ATOM 1433 O O . THR A 1 184 ? 2.090 18.385 3.771 1.00 84.81 184 THR A O 1
ATOM 1436 N N . ALA A 1 185 ? 1.457 16.293 3.257 1.00 80.88 185 ALA A N 1
ATOM 1437 C CA . ALA A 1 185 ? 2.725 15.927 2.662 1.00 80.88 185 ALA A CA 1
ATOM 1438 C C . ALA A 1 185 ? 2.959 16.644 1.316 1.00 80.88 185 ALA A C 1
ATOM 1440 O O . ALA A 1 185 ? 2.060 17.298 0.789 1.00 80.88 185 ALA A O 1
ATOM 1441 N N . GLN A 1 186 ? 4.174 16.584 0.779 1.00 79.75 186 GLN A N 1
ATOM 1442 C CA . GLN A 1 186 ? 4.553 17.297 -0.439 1.00 79.75 186 GLN A CA 1
ATOM 1443 C C . GLN A 1 186 ? 5.231 16.363 -1.451 1.00 79.75 186 GLN A C 1
ATOM 1445 O O . GLN A 1 186 ? 6.014 15.502 -1.036 1.00 79.75 186 GLN A O 1
ATOM 1450 N N . PRO A 1 187 ? 4.987 16.565 -2.763 1.00 75.50 187 PRO A N 1
ATOM 1451 C CA . PRO A 1 187 ? 5.684 15.847 -3.829 1.00 75.50 187 PRO A CA 1
ATOM 1452 C C . PRO A 1 187 ? 7.199 15.966 -3.706 1.00 75.50 187 PRO A C 1
ATOM 1454 O O . PRO A 1 187 ? 7.720 17.052 -3.458 1.00 75.50 187 PRO A O 1
ATOM 1457 N N . GLY A 1 188 ? 7.905 14.851 -3.897 1.00 74.94 188 GLY A N 1
ATOM 1458 C CA . GLY A 1 188 ? 9.370 14.809 -3.863 1.00 74.94 188 GLY A CA 1
ATOM 1459 C C . GLY A 1 188 ? 9.986 14.820 -2.461 1.00 74.94 188 GLY A C 1
ATOM 1460 O O . GLY A 1 188 ? 11.208 14.761 -2.346 1.00 74.94 188 GLY A O 1
ATOM 1461 N N . VAL A 1 189 ? 9.180 14.890 -1.394 1.00 77.75 189 VAL A N 1
ATOM 1462 C CA . VAL A 1 189 ? 9.680 14.896 -0.013 1.00 77.75 189 VAL A CA 1
ATOM 1463 C C . VAL A 1 189 ? 9.587 13.502 0.588 1.00 77.75 189 VAL A C 1
ATOM 1465 O O . VAL A 1 189 ? 8.510 12.916 0.653 1.00 77.75 189 VAL A O 1
ATOM 1468 N N . HIS A 1 190 ? 10.715 12.992 1.078 1.00 73.94 190 HIS A N 1
ATOM 1469 C CA . HIS A 1 190 ? 10.78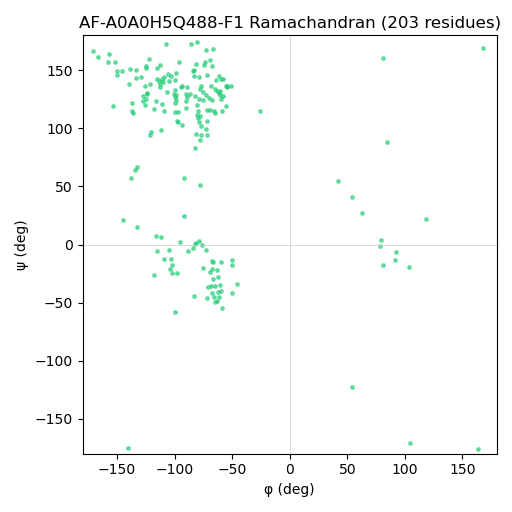1 11.721 1.789 1.00 73.94 190 HIS A CA 1
ATOM 1470 C C . HIS A 1 190 ? 10.311 11.880 3.244 1.00 73.94 190 HIS A C 1
ATOM 1472 O O . HIS A 1 190 ? 10.849 12.699 3.992 1.00 73.94 190 HIS A O 1
ATOM 1478 N N . TYR A 1 191 ? 9.330 11.080 3.660 1.00 78.50 191 TYR A N 1
ATOM 1479 C CA . TYR A 1 191 ? 8.800 11.070 5.027 1.00 78.50 191 TYR A CA 1
ATOM 1480 C C . TYR A 1 191 ? 9.205 9.786 5.746 1.00 78.50 191 TYR A C 1
ATOM 1482 O O . TYR A 1 191 ? 9.237 8.730 5.136 1.00 78.50 191 TYR A O 1
ATOM 1490 N N . ASN A 1 192 ? 9.488 9.834 7.046 1.00 77.75 192 ASN A N 1
ATOM 1491 C CA . ASN A 1 192 ? 9.722 8.606 7.816 1.00 77.75 192 ASN A CA 1
ATOM 1492 C C . ASN A 1 192 ? 8.378 8.010 8.287 1.00 77.75 192 ASN A C 1
ATOM 1494 O O . ASN A 1 192 ? 7.471 8.796 8.552 1.00 77.75 192 ASN A O 1
ATOM 1498 N N . SER A 1 193 ? 8.181 6.694 8.459 1.00 73.75 193 SER A N 1
ATOM 1499 C CA . SER A 1 193 ? 6.922 6.232 9.064 1.00 73.75 193 SER A CA 1
ATOM 1500 C C . SER A 1 193 ? 6.830 6.648 10.515 1.00 73.75 193 SER A C 1
ATOM 1502 O O . SER A 1 193 ? 7.803 6.992 11.188 1.00 73.75 193 SER A O 1
ATOM 1504 N N . GLY A 1 194 ? 5.577 6.768 10.928 1.00 74.69 194 GLY A N 1
ATOM 1505 C CA . GLY A 1 194 ? 5.190 7.589 12.059 1.00 74.69 194 GLY A CA 1
ATOM 1506 C C . GLY A 1 194 ? 5.055 9.076 11.709 1.00 74.69 194 GLY A C 1
ATOM 1507 O O . GLY A 1 194 ? 4.372 9.784 12.447 1.00 74.69 194 GLY A O 1
ATOM 1508 N N . THR A 1 195 ? 5.607 9.571 10.589 1.00 81.88 195 THR A N 1
ATOM 1509 C CA . THR A 1 195 ? 5.403 10.975 10.195 1.00 81.88 195 THR A CA 1
ATOM 1510 C C . THR A 1 195 ? 3.989 11.179 9.685 1.00 81.88 195 THR A C 1
ATOM 1512 O O . THR A 1 195 ? 3.524 10.487 8.785 1.00 81.88 195 THR A O 1
ATOM 1515 N N . ARG A 1 196 ? 3.304 12.180 10.236 1.00 83.81 196 ARG A N 1
ATOM 1516 C CA . ARG A 1 196 ? 1.952 12.537 9.816 1.00 83.81 196 ARG A CA 1
ATOM 1517 C C . ARG A 1 196 ? 1.966 13.152 8.413 1.00 83.81 196 ARG A C 1
ATOM 1519 O O . ARG A 1 196 ? 2.443 14.270 8.230 1.00 83.81 196 ARG A O 1
ATOM 1526 N N . ILE A 1 197 ? 1.340 12.467 7.462 1.00 83.00 197 ILE A N 1
ATOM 1527 C CA . ILE A 1 197 ? 1.234 12.914 6.060 1.00 83.00 197 ILE A CA 1
ATOM 1528 C C . ILE A 1 197 ? -0.133 13.513 5.693 1.00 83.00 197 ILE A C 1
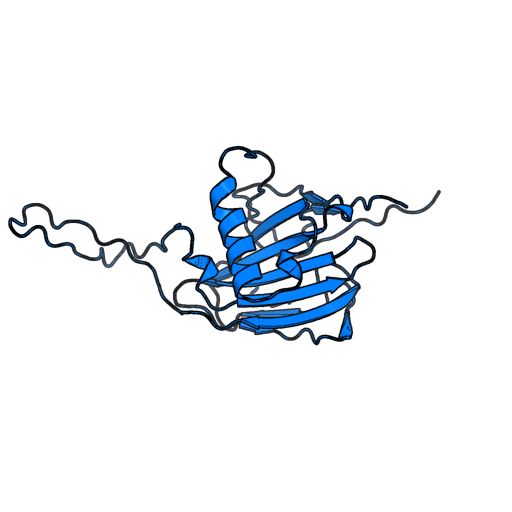ATOM 1530 O O . ILE A 1 197 ? -0.246 14.224 4.696 1.00 83.00 197 ILE A O 1
ATOM 1534 N N . ALA A 1 198 ? -1.172 13.269 6.497 1.00 86.19 198 ALA A N 1
ATOM 1535 C CA . ALA A 1 198 ? -2.536 13.741 6.252 1.00 86.19 198 ALA A CA 1
ATOM 1536 C C . ALA A 1 198 ? -3.357 13.814 7.548 1.00 86.19 198 ALA A C 1
ATOM 1538 O O . ALA A 1 198 ? -2.974 13.206 8.546 1.00 86.19 198 ALA A O 1
ATOM 1539 N N . MET A 1 199 ? -4.486 14.527 7.524 1.00 87.62 199 MET A N 1
ATOM 1540 C CA . MET A 1 199 ? -5.525 14.497 8.566 1.00 87.62 199 MET A CA 1
ATOM 1541 C C . MET A 1 199 ? -6.916 14.375 7.941 1.00 87.62 199 MET A C 1
ATOM 1543 O O . MET A 1 199 ? -7.158 14.976 6.901 1.00 87.62 199 MET A O 1
ATOM 1547 N N . ALA A 1 200 ? -7.827 13.628 8.565 1.00 87.19 200 ALA A N 1
ATOM 1548 C CA . ALA A 1 200 ? -9.228 13.525 8.140 1.00 87.19 200 ALA A CA 1
ATOM 1549 C C . ALA A 1 200 ? -10.127 14.450 8.968 1.00 87.19 200 ALA A C 1
ATOM 1551 O O . ALA A 1 200 ? -9.869 14.645 10.155 1.00 87.19 200 ALA A O 1
ATOM 1552 N N . TYR A 1 201 ? -11.187 14.969 8.345 1.00 88.38 201 TYR A N 1
ATOM 1553 C CA . TYR A 1 201 ? -12.191 15.842 8.966 1.00 88.38 201 TYR A CA 1
ATOM 1554 C C . TYR A 1 201 ? -13.611 15.372 8.601 1.00 88.38 201 TYR A C 1
ATOM 1556 O O . TYR A 1 201 ? -14.286 16.054 7.824 1.00 88.38 201 TYR A O 1
ATOM 1564 N N . PRO A 1 202 ? -14.040 14.189 9.080 1.00 80.56 202 PRO A N 1
ATOM 1565 C CA . PRO A 1 202 ? -15.229 13.498 8.582 1.00 80.56 202 PRO A CA 1
ATOM 1566 C C . PRO A 1 202 ? -16.470 14.393 8.549 1.00 80.56 202 PRO A C 1
ATOM 1568 O O . PRO A 1 202 ? -16.729 15.151 9.481 1.00 80.56 202 PRO A O 1
ATOM 1571 N N . VAL A 1 203 ? -17.242 14.317 7.464 1.00 73.44 203 VAL A N 1
ATOM 1572 C CA . VAL A 1 203 ? -18.461 15.122 7.317 1.00 73.44 203 VAL A CA 1
ATOM 1573 C C . VAL A 1 203 ? -19.583 14.488 8.149 1.00 73.44 203 VAL A C 1
ATOM 1575 O O . VAL A 1 203 ? -20.068 13.422 7.781 1.00 73.44 203 VAL A O 1
ATOM 1578 N N . GLY A 1 204 ? -20.006 15.144 9.238 1.00 65.75 204 GLY A N 1
ATOM 1579 C CA . GLY A 1 204 ? -21.184 14.743 10.026 1.00 65.75 204 GLY A CA 1
ATOM 1580 C C . GLY A 1 204 ? -20.957 14.363 11.496 1.00 65.75 204 GLY A C 1
ATOM 1581 O O . GLY A 1 204 ? -21.803 13.656 12.041 1.00 65.75 204 GLY A O 1
ATOM 1582 N N . GLU A 1 205 ? -19.863 14.804 12.129 1.00 46.78 205 GLU A N 1
ATOM 1583 C CA . GLU A 1 205 ? -19.754 14.844 13.605 1.00 46.78 205 GLU A CA 1
ATOM 1584 C C . GLU A 1 205 ? -20.358 16.125 14.199 1.00 46.78 205 GLU A C 1
ATOM 1586 O O . GLU A 1 205 ? -20.175 17.207 13.592 1.00 46.78 205 GLU A O 1
#

Sequence (205 aa):
MFFLSSLFLSVFSCVLLFRALYFRLNRHVCHLADSLHADRTEVAVFPLLGAVDHFLNTTDYHRQHAPVGGKVIESREIQGVTYLGVQAVPIEGDAKGRTHIVRRKLNALDEPGYEFMQMRGLVVIQSKIGKVAILPMGMAQVSSIVVTAKKGTTLAKGDEISYFQFGDSDIVLVFERASNVSITAQPGVHYNSGTRIAMAYPVGE